Protein AF-A0A8S4PMX7-F1 (afdb_monomer)

Radius of gyration: 17.08 Å; Cα contacts (8 Å, |Δi|>4): 442; chains: 1; bounding box: 47×46×42 Å

Organism: Owenia fusiformis (NCBI:txid6347)

Secondary structure (DSSP, 8-state):
--TTTSTT--HHHHHHHHHHHHHHHHHHH----TT--HHHHHHT--EEETTTTEEEEE----TT--EEEEEEEETTEEEEETT-EEEEEEEEEEESS-EEE-SSS-EEE-TT-EEEEEEEEEE-TT-SSPEEEEEE-SS-B------TTSEEEEEEEEEEETTTEEEEEEEEEEEETTEEEEEEEEE--------

Sequence (195 aa):
MNHHVNAGRKQSEMLAMAKYALEFFNIQFGIDVDNVSDAKVIAGEPVTDEAQGLIFAPGILPKRGKLRLDVAISADGSKRYKEAYISDAGWSVTAIKPFTCAGRFKGILKPGWSVVYGDYVINCDDHSDPLVISYKSKCPIGNVELSTSGDTFSYRVELFSELFGRGVGQVTCTDVPPKTFTTAVMTFPPILHID

Solvent-accessible surface area (backbone atoms only — not comparable to full-atom values): 10584 Å² total; per-residue (Å²): 142,68,70,50,71,45,51,82,54,54,68,71,55,50,54,51,49,51,53,51,41,48,52,46,38,27,56,42,33,44,44,78,76,78,85,76,46,70,68,39,61,74,69,54,46,71,42,73,36,78,90,66,23,35,33,42,29,58,39,74,70,71,98,76,39,76,31,41,42,46,39,39,53,38,97,89,41,65,55,69,46,82,67,32,57,62,38,48,31,33,35,26,43,33,22,72,32,72,33,74,31,68,26,74,40,76,53,68,39,46,59,70,15,29,38,45,31,35,33,41,40,28,53,45,99,90,45,99,59,66,50,60,35,36,37,35,44,79,55,75,38,54,75,44,77,73,51,98,87,42,55,44,39,56,44,66,31,41,31,40,26,92,91,54,44,62,29,43,30,40,39,39,36,38,42,50,90,99,45,60,47,34,42,37,43,38,43,32,58,52,77,76,79,81,127

Foldseek 3Di:
DCCQQQVPHDLVVQVVQVVVQQVCCCQQFVDHQPPDDSVCSSVQHWDADPVQQKIKGWDDDDPDAQEFEWEQAEPVDTDGQGRWRKRWHWMKMAGQDWGAGPHNDGDIRHHRKMWMWTWTFTDGPPDPGTFIKTWTANDIQHQDDDDPQFRKGKDKIWIAGPNQGIWMKIWIWTDDPPDIYIYIYIYGYHPPPPD

Mean predicted aligned error: 8.9 Å

pLDDT: mean 75.14, std 17.08, range [32.22, 96.94]

Nearest PDB structures (foldseek):
  6ehd-assembly1_A  TM=3.680E-01  e=1.338E+00  Vibrio cholerae O395
  6ehf-assembly1_A  TM=3.667E-01  e=1.987E+00  Vibrio cholerae O395
  5oyk-assembly1_A  TM=3.732E-01  e=3.122E+00  Vibrio cholerae
  6ehe-assembly1_A  TM=3.748E-01  e=5.813E+00  Vibrio cholerae O395

Structure (mmCIF, N/CA/C/O backbone):
data_AF-A0A8S4PMX7-F1
#
_entry.id   AF-A0A8S4PMX7-F1
#
loop_
_atom_site.group_PDB
_atom_site.id
_atom_site.type_symbol
_atom_site.label_atom_id
_atom_site.label_alt_id
_atom_site.label_comp_id
_atom_site.label_asym_id
_atom_site.label_entity_id
_atom_site.label_seq_id
_atom_site.pdbx_PDB_ins_code
_atom_site.Cartn_x
_atom_site.Cartn_y
_atom_site.Cartn_z
_atom_site.occupancy
_atom_site.B_iso_or_equiv
_atom_site.auth_seq_id
_atom_site.auth_comp_id
_atom_site.auth_asym_id
_atom_site.auth_atom_id
_atom_site.pdbx_PDB_model_num
ATOM 1 N N . MET A 1 1 ? -5.973 18.673 -9.680 1.00 32.22 1 MET A N 1
ATOM 2 C CA . MET A 1 1 ? -5.218 18.187 -8.501 1.00 32.22 1 MET A CA 1
ATOM 3 C C . MET A 1 1 ? -5.330 16.661 -8.305 1.00 32.22 1 MET A C 1
ATOM 5 O O . MET A 1 1 ? -5.043 16.191 -7.214 1.00 32.22 1 MET A O 1
ATOM 9 N N . ASN A 1 2 ? -5.657 15.869 -9.346 1.00 35.75 2 ASN A N 1
ATOM 10 C CA . ASN A 1 2 ? -6.049 14.449 -9.198 1.00 35.75 2 ASN A CA 1
ATOM 11 C C . ASN A 1 2 ? -5.066 13.449 -9.845 1.00 35.75 2 ASN A C 1
ATOM 13 O O . ASN A 1 2 ? -5.365 12.268 -9.947 1.00 35.75 2 ASN A O 1
ATOM 17 N N . HIS A 1 3 ? -3.893 13.900 -10.303 1.00 38.78 3 HIS A N 1
ATOM 18 C CA . HIS A 1 3 ? -3.048 13.109 -11.210 1.00 38.78 3 HIS A CA 1
ATOM 19 C C . HIS A 1 3 ? -2.254 11.961 -10.551 1.00 38.78 3 HIS A C 1
ATOM 21 O O . HIS A 1 3 ? -1.744 11.108 -11.271 1.00 38.78 3 HIS A O 1
ATOM 27 N N . HIS A 1 4 ? -2.162 11.910 -9.215 1.00 54.41 4 HIS A N 1
ATOM 28 C CA . HIS A 1 4 ? -1.392 10.869 -8.516 1.00 54.41 4 HIS A CA 1
ATOM 29 C C . HIS A 1 4 ? -2.221 9.661 -8.079 1.00 54.41 4 HIS A C 1
ATOM 31 O O . HIS A 1 4 ? -1.694 8.563 -8.134 1.00 54.41 4 HIS A O 1
ATOM 37 N N . VAL A 1 5 ? -3.503 9.827 -7.721 1.00 55.12 5 VAL A N 1
ATOM 38 C CA . VAL A 1 5 ? -4.351 8.706 -7.249 1.00 55.12 5 VAL A CA 1
ATOM 39 C C . VAL A 1 5 ? -4.432 7.591 -8.295 1.00 55.12 5 VAL A C 1
ATOM 41 O O . VAL A 1 5 ? -4.466 6.413 -7.958 1.00 55.12 5 VAL A O 1
ATOM 44 N N . ASN A 1 6 ? -4.391 7.969 -9.572 1.00 63.88 6 ASN A N 1
ATOM 45 C CA . ASN A 1 6 ? -4.572 7.032 -10.669 1.00 63.88 6 ASN A CA 1
ATOM 46 C C . ASN A 1 6 ? -3.224 6.596 -11.261 1.00 63.88 6 ASN A C 1
ATOM 48 O O . ASN A 1 6 ? -3.171 5.585 -11.948 1.00 63.88 6 ASN A O 1
ATOM 52 N N . ALA A 1 7 ? -2.145 7.365 -11.053 1.00 70.94 7 ALA A N 1
ATOM 53 C CA . ALA A 1 7 ? -0.862 7.224 -11.758 1.00 70.94 7 ALA A CA 1
ATOM 54 C C . ALA A 1 7 ? -1.030 6.886 -13.263 1.00 70.94 7 ALA A C 1
ATOM 56 O O . ALA A 1 7 ? -0.386 5.989 -13.793 1.00 70.94 7 ALA A O 1
ATOM 57 N N . GLY A 1 8 ? -1.965 7.570 -13.937 1.00 72.31 8 GLY A N 1
ATOM 58 C CA . GLY A 1 8 ? -2.282 7.352 -15.358 1.00 72.31 8 GLY A CA 1
ATOM 59 C C . GLY A 1 8 ? -3.263 6.211 -15.675 1.00 72.31 8 GLY A C 1
ATOM 60 O O . GLY A 1 8 ? -3.639 6.060 -16.834 1.00 72.31 8 GLY A O 1
ATOM 61 N N . ARG A 1 9 ? -3.725 5.447 -14.679 1.00 77.12 9 ARG A N 1
ATOM 62 C CA . ARG A 1 9 ? -4.681 4.341 -14.853 1.00 77.12 9 ARG A CA 1
ATOM 63 C C . ARG A 1 9 ? -6.083 4.802 -15.237 1.00 77.12 9 ARG A C 1
ATOM 65 O O . ARG A 1 9 ? -6.564 5.867 -14.832 1.00 77.12 9 ARG A O 1
ATOM 72 N N . LYS A 1 10 ? -6.775 3.928 -15.964 1.00 85.94 10 LYS A N 1
ATOM 73 C CA . LYS A 1 10 ? -8.206 4.023 -16.267 1.00 85.94 10 LYS A CA 1
ATOM 74 C C . LYS A 1 10 ? -9.035 3.718 -15.019 1.00 85.94 10 LYS A C 1
ATOM 76 O O . LYS A 1 10 ? -8.611 2.986 -14.128 1.00 85.94 10 LYS A O 1
ATOM 81 N N . GLN A 1 11 ? -10.272 4.212 -14.981 1.00 87.88 11 GLN A N 1
ATOM 82 C CA . GLN A 1 11 ? -11.188 3.965 -13.858 1.00 87.88 11 GLN A CA 1
ATOM 83 C C . GLN A 1 11 ? -11.410 2.473 -13.581 1.00 87.88 11 GLN A C 1
ATOM 85 O O . GLN A 1 11 ? -11.382 2.058 -12.427 1.00 87.88 11 GLN A O 1
ATOM 90 N N . SER A 1 12 ? -11.561 1.654 -14.624 1.00 88.94 12 SER A N 1
ATOM 91 C CA . SER A 1 12 ? -11.727 0.202 -14.483 1.00 88.94 12 SER A CA 1
ATOM 92 C C . SER A 1 12 ? -10.540 -0.471 -13.787 1.00 88.94 12 SER A C 1
ATOM 94 O O . SER A 1 12 ? -10.735 -1.386 -12.993 1.00 88.94 12 SER A O 1
ATOM 96 N N . GLU A 1 13 ? -9.318 -0.005 -14.051 1.00 87.06 13 GLU A N 1
ATOM 97 C CA . GLU A 1 13 ? -8.094 -0.529 -13.435 1.00 87.06 13 GLU A CA 1
ATOM 98 C C . GLU A 1 13 ? -8.017 -0.128 -11.959 1.00 87.06 13 GLU A C 1
ATOM 100 O O . GLU A 1 13 ? -7.686 -0.956 -11.115 1.00 87.06 13 GLU A O 1
ATOM 105 N N . MET A 1 14 ? -8.408 1.107 -11.622 1.00 85.56 14 MET A N 1
ATOM 106 C CA . MET A 1 14 ? -8.486 1.552 -10.227 1.00 85.56 14 MET A CA 1
ATOM 107 C C . MET A 1 14 ? -9.483 0.736 -9.410 1.00 85.56 14 MET A C 1
ATOM 109 O O . MET A 1 14 ? -9.168 0.313 -8.300 1.00 85.56 14 MET A O 1
ATOM 113 N N . LEU A 1 15 ? -10.676 0.500 -9.964 1.00 90.81 15 LEU A N 1
ATOM 114 C CA . LEU A 1 15 ? -11.708 -0.307 -9.315 1.00 90.81 15 LEU A CA 1
ATOM 115 C C . LEU A 1 15 ? -11.229 -1.745 -9.101 1.00 90.81 15 LEU A C 1
ATOM 117 O O . LEU A 1 15 ? -11.433 -2.306 -8.026 1.00 90.81 15 LEU A O 1
ATOM 121 N N . ALA A 1 16 ? -10.567 -2.335 -10.101 1.00 91.62 16 ALA A N 1
ATOM 122 C CA . ALA A 1 16 ? -9.985 -3.665 -9.975 1.00 91.62 16 ALA A CA 1
ATOM 123 C C . ALA A 1 16 ? -8.914 -3.705 -8.872 1.00 91.62 16 ALA A C 1
ATOM 125 O O . ALA A 1 16 ? -8.971 -4.563 -7.996 1.00 91.62 16 ALA A O 1
ATOM 126 N N . MET A 1 17 ? -7.986 -2.744 -8.853 1.00 89.81 17 MET A N 1
ATOM 127 C CA . MET A 1 17 ? -6.952 -2.661 -7.817 1.00 89.81 17 MET A CA 1
ATOM 128 C C . MET A 1 17 ? -7.523 -2.455 -6.415 1.00 89.81 17 MET A C 1
ATOM 130 O O . MET A 1 17 ? -7.031 -3.075 -5.478 1.00 89.81 17 MET A O 1
ATOM 134 N N . ALA A 1 18 ? -8.547 -1.613 -6.255 1.00 91.69 18 ALA A N 1
ATOM 135 C CA . ALA A 1 18 ? -9.197 -1.401 -4.964 1.00 91.69 18 ALA A CA 1
ATOM 136 C C . ALA A 1 18 ? -9.835 -2.695 -4.441 1.00 91.69 18 ALA A C 1
ATOM 138 O O . ALA A 1 18 ? -9.655 -3.039 -3.275 1.00 91.69 18 ALA A O 1
ATOM 139 N N . LYS A 1 19 ? -10.509 -3.453 -5.317 1.00 93.38 19 LYS A N 1
ATOM 140 C CA . LYS A 1 19 ? -11.089 -4.762 -4.976 1.00 93.38 19 LYS A CA 1
ATOM 141 C C . LYS A 1 19 ? -10.013 -5.761 -4.553 1.00 93.38 19 LYS A C 1
ATOM 143 O O . LYS A 1 19 ? -10.151 -6.376 -3.500 1.00 93.38 19 LYS A O 1
ATOM 148 N N . TYR A 1 20 ? -8.913 -5.852 -5.303 1.00 93.44 20 TYR A N 1
ATOM 149 C CA . TYR A 1 20 ? -7.783 -6.705 -4.925 1.00 93.44 20 TYR A CA 1
ATOM 150 C C . TYR A 1 20 ? -7.125 -6.271 -3.613 1.00 93.44 20 TYR A C 1
ATOM 152 O O . TYR A 1 20 ? -6.739 -7.122 -2.816 1.00 93.44 20 TYR A O 1
ATOM 160 N N . ALA A 1 21 ? -7.007 -4.966 -3.359 1.00 93.56 21 ALA A N 1
ATOM 161 C CA . ALA A 1 21 ? -6.455 -4.454 -2.111 1.00 93.56 21 ALA A CA 1
ATOM 162 C C . ALA A 1 21 ? -7.338 -4.829 -0.913 1.00 93.56 21 ALA A C 1
ATOM 164 O O . ALA A 1 21 ? -6.821 -5.318 0.087 1.00 93.56 21 ALA A O 1
ATOM 165 N N . LEU A 1 22 ? -8.658 -4.651 -1.025 1.00 95.12 22 LEU A N 1
ATOM 166 C CA . LEU A 1 22 ? -9.617 -5.033 0.017 1.00 95.12 22 LEU A CA 1
ATOM 167 C C . LEU A 1 22 ? -9.588 -6.542 0.282 1.00 95.12 22 LEU A C 1
ATOM 169 O O . LEU A 1 22 ? -9.468 -6.955 1.434 1.00 95.12 22 LEU A O 1
ATOM 173 N N . GLU A 1 23 ? -9.597 -7.364 -0.769 1.00 95.88 23 GLU A N 1
ATOM 174 C CA . GLU A 1 23 ? -9.463 -8.819 -0.639 1.00 95.88 23 GLU A CA 1
ATOM 175 C C . GLU A 1 23 ? -8.137 -9.200 0.037 1.00 95.88 23 GLU A C 1
ATOM 177 O O . GLU A 1 23 ? -8.102 -10.020 0.959 1.00 95.88 23 GLU A O 1
ATOM 182 N N . PHE A 1 24 ? -7.036 -8.564 -0.369 1.00 95.31 24 PHE A N 1
ATOM 183 C CA . PHE A 1 24 ? -5.735 -8.760 0.252 1.00 95.31 24 PHE A CA 1
ATOM 184 C C . PHE A 1 24 ? -5.747 -8.385 1.740 1.00 95.31 24 PHE A C 1
ATOM 186 O O . PHE A 1 24 ? -5.248 -9.161 2.556 1.00 95.31 24 PHE A O 1
ATOM 193 N N . PHE A 1 25 ? -6.312 -7.234 2.116 1.00 95.75 25 PHE A N 1
ATOM 194 C CA . PHE A 1 25 ? -6.384 -6.800 3.512 1.00 95.75 25 PHE A CA 1
ATOM 195 C C . PHE A 1 25 ? -7.252 -7.734 4.359 1.00 95.75 25 PHE A C 1
ATOM 197 O O . PHE A 1 25 ? -6.873 -8.050 5.492 1.00 95.75 25 PHE A O 1
ATOM 204 N N . ASN A 1 26 ? -8.336 -8.262 3.794 1.00 96.62 26 ASN A N 1
ATOM 205 C CA . ASN A 1 26 ? -9.166 -9.264 4.449 1.00 96.62 26 ASN A CA 1
ATOM 206 C C . ASN A 1 26 ? -8.378 -10.563 4.680 1.00 96.62 26 ASN A C 1
ATOM 208 O O . ASN A 1 26 ? -8.168 -10.982 5.817 1.00 96.62 26 ASN A O 1
ATOM 212 N N . ILE A 1 27 ? -7.804 -11.154 3.631 1.00 96.44 27 ILE A N 1
ATOM 213 C CA . ILE A 1 27 ? -7.057 -12.417 3.752 1.00 96.44 27 ILE A CA 1
ATOM 214 C C . ILE A 1 27 ? -5.836 -12.264 4.673 1.00 96.44 27 ILE A C 1
ATOM 216 O O . ILE A 1 27 ? -5.555 -13.122 5.520 1.00 96.44 27 ILE A O 1
ATOM 220 N N . GLN A 1 28 ? -5.064 -11.192 4.497 1.00 95.38 28 GLN A N 1
ATOM 221 C CA . GLN A 1 28 ? -3.789 -11.026 5.184 1.00 95.38 28 GLN A CA 1
ATOM 222 C C . GLN A 1 28 ? -3.962 -10.519 6.615 1.00 95.38 28 GLN A C 1
ATOM 224 O O . GLN A 1 28 ?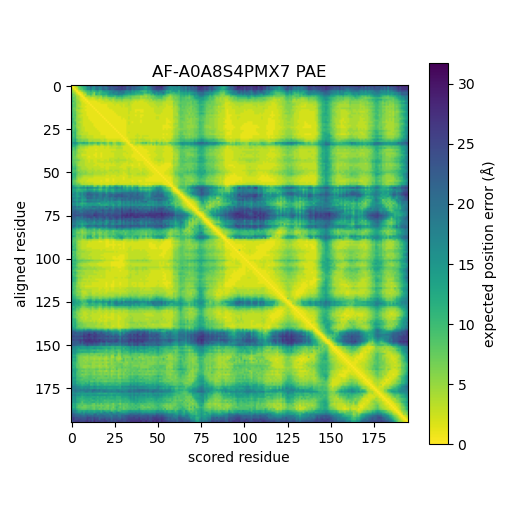 -3.257 -11.007 7.493 1.00 95.38 28 GLN A O 1
ATOM 229 N N . PHE A 1 29 ? -4.889 -9.599 6.878 1.00 95.38 29 PHE A N 1
ATOM 230 C CA . PHE A 1 29 ? -5.022 -8.933 8.180 1.00 95.38 29 PHE A CA 1
ATOM 231 C C . PHE A 1 29 ? -6.387 -9.144 8.844 1.00 95.38 29 PHE A C 1
ATOM 233 O O . PHE A 1 29 ? -6.526 -8.850 10.028 1.00 95.38 29 PHE A O 1
ATOM 240 N N . GLY A 1 30 ? -7.365 -9.729 8.152 1.00 96.12 30 GLY A N 1
ATOM 241 C CA . GLY A 1 30 ? -8.736 -9.882 8.648 1.00 96.12 30 GLY A CA 1
ATOM 242 C C . GLY A 1 30 ? -9.486 -8.556 8.673 1.00 96.12 30 GLY A C 1
ATOM 243 O O . GLY A 1 30 ? -10.333 -8.366 9.534 1.00 96.12 30 GLY A O 1
ATOM 244 N N . ILE A 1 31 ? -9.093 -7.621 7.806 1.00 95.81 31 ILE A N 1
ATOM 245 C CA . ILE A 1 31 ? -9.709 -6.304 7.673 1.00 95.81 31 ILE A CA 1
ATOM 246 C C . ILE A 1 31 ? -10.780 -6.390 6.595 1.00 95.81 31 ILE A C 1
ATOM 248 O O . ILE A 1 31 ? -10.451 -6.637 5.436 1.00 95.81 31 ILE A O 1
ATOM 252 N N . ASP A 1 32 ? -12.026 -6.131 6.966 1.00 92.50 32 ASP A N 1
ATOM 253 C CA . ASP A 1 32 ? -13.134 -6.047 6.023 1.00 92.50 32 ASP A CA 1
ATOM 254 C C . ASP A 1 32 ? -13.720 -4.641 6.085 1.00 92.50 32 ASP A C 1
ATOM 256 O O . ASP A 1 32 ? -14.304 -4.272 7.092 1.00 92.50 32 ASP A O 1
ATOM 260 N N . VAL A 1 33 ? -13.489 -3.806 5.072 1.00 85.81 33 VAL A N 1
ATOM 261 C CA . VAL A 1 33 ? -14.033 -2.439 5.063 1.00 85.81 33 VAL A CA 1
ATOM 262 C C . VAL A 1 33 ? -15.306 -2.451 4.236 1.00 85.81 33 VAL A C 1
ATOM 264 O O . VAL A 1 33 ? -15.300 -2.159 3.037 1.00 85.81 33 VAL A O 1
ATOM 267 N N . ASP A 1 34 ? -16.405 -2.787 4.900 1.00 75.00 34 ASP A N 1
ATOM 268 C CA . ASP A 1 34 ? -17.733 -2.673 4.324 1.00 75.00 34 ASP A CA 1
ATOM 269 C C . ASP A 1 34 ? -18.024 -1.188 4.046 1.00 75.00 34 ASP A C 1
ATOM 271 O O . ASP A 1 34 ? -17.686 -0.311 4.843 1.00 75.00 34 ASP A O 1
ATOM 275 N N . ASN A 1 35 ? -18.673 -0.884 2.917 1.00 79.88 35 ASN A N 1
ATOM 276 C CA . ASN A 1 35 ? -19.053 0.469 2.450 1.00 79.88 35 ASN A CA 1
ATOM 277 C C . ASN A 1 35 ? -18.041 1.239 1.575 1.00 79.88 35 ASN A C 1
ATOM 279 O O . ASN A 1 35 ? -18.186 2.454 1.384 1.00 79.88 35 ASN A O 1
ATOM 283 N N . VAL A 1 36 ? -17.063 0.566 0.966 1.00 89.56 36 VAL A N 1
ATOM 284 C CA . VAL A 1 36 ? -16.260 1.176 -0.107 1.00 89.56 36 VAL A CA 1
ATOM 285 C C . VAL A 1 36 ? -17.050 1.163 -1.421 1.00 89.56 36 VAL A C 1
ATOM 287 O O . VAL A 1 36 ? -17.210 0.121 -2.050 1.00 89.56 36 VAL A O 1
ATOM 290 N N . SER A 1 37 ? -17.564 2.322 -1.848 1.00 92.69 37 SER A N 1
ATOM 291 C CA . SER A 1 37 ? -18.280 2.448 -3.124 1.00 92.69 37 SER A CA 1
ATOM 292 C C . SER A 1 37 ? -17.342 2.771 -4.287 1.00 92.69 37 SER A C 1
ATOM 294 O O . SER A 1 37 ? -16.374 3.518 -4.131 1.00 92.69 37 SER A O 1
ATOM 296 N N . ASP A 1 38 ? -17.685 2.289 -5.485 1.00 92.44 38 ASP A N 1
ATOM 297 C CA . ASP A 1 38 ? -16.943 2.577 -6.721 1.00 92.44 38 ASP A CA 1
ATOM 298 C C . ASP A 1 38 ? -16.766 4.091 -6.952 1.00 92.44 38 ASP A C 1
ATOM 300 O O . ASP A 1 38 ? -15.705 4.540 -7.383 1.00 92.44 38 ASP A O 1
ATOM 304 N N . ALA A 1 39 ? -17.772 4.901 -6.602 1.00 90.62 39 ALA A N 1
ATOM 305 C CA . ALA A 1 39 ? -17.702 6.358 -6.710 1.00 90.62 39 ALA A CA 1
ATOM 306 C C . ALA A 1 39 ? -16.606 6.962 -5.815 1.00 90.62 39 ALA A C 1
ATOM 308 O O . ALA A 1 39 ? -15.834 7.799 -6.282 1.00 90.62 39 ALA A O 1
ATOM 309 N N . LYS A 1 40 ? -16.495 6.508 -4.558 1.00 90.06 40 LYS A N 1
ATOM 310 C CA . LYS A 1 40 ? -15.441 6.964 -3.638 1.00 90.06 40 LYS A CA 1
ATOM 311 C C . LYS A 1 40 ? -14.060 6.504 -4.090 1.00 90.06 40 LYS A C 1
ATOM 313 O O . LYS A 1 40 ? -13.111 7.282 -4.031 1.00 90.06 40 LYS A O 1
ATOM 318 N N . VAL A 1 41 ? -13.963 5.276 -4.605 1.00 88.88 41 VAL A N 1
ATOM 319 C CA . VAL A 1 41 ? -12.724 4.742 -5.188 1.00 88.88 41 VAL A CA 1
ATOM 320 C C . VAL A 1 41 ? -12.254 5.616 -6.351 1.00 88.88 41 VAL A C 1
ATOM 322 O O . VAL A 1 41 ? -11.108 6.053 -6.364 1.00 88.88 41 VAL A O 1
ATOM 325 N N . ILE A 1 42 ? -13.144 5.930 -7.298 1.00 87.50 42 ILE A N 1
ATOM 326 C CA . ILE A 1 42 ? -12.825 6.769 -8.464 1.00 87.50 42 ILE A CA 1
ATOM 327 C C . ILE A 1 42 ? -12.459 8.200 -8.051 1.00 87.50 42 ILE A C 1
ATOM 329 O O . ILE A 1 42 ? -11.577 8.807 -8.661 1.00 87.50 42 ILE A O 1
ATOM 333 N N . ALA A 1 43 ? -13.129 8.744 -7.033 1.00 85.69 43 ALA A N 1
ATOM 334 C CA . ALA A 1 43 ? -12.842 10.073 -6.503 1.00 85.69 43 ALA A CA 1
ATOM 335 C C . ALA A 1 43 ? -11.540 10.128 -5.679 1.00 85.69 43 ALA A C 1
ATOM 337 O O . ALA A 1 43 ? -11.022 11.217 -5.428 1.00 85.69 43 ALA A O 1
ATOM 338 N N . GLY A 1 44 ? -10.991 8.975 -5.279 1.00 83.25 44 GLY A N 1
ATOM 339 C CA . GLY A 1 44 ? -9.845 8.901 -4.374 1.00 83.25 44 GLY A CA 1
ATOM 340 C C . GLY A 1 44 ? -10.174 9.390 -2.963 1.00 83.25 44 GLY A C 1
ATOM 341 O O . GLY A 1 44 ? -9.308 9.943 -2.282 1.00 83.25 44 GLY A O 1
ATOM 342 N N . GLU A 1 45 ? -11.428 9.244 -2.543 1.00 88.12 45 GLU A N 1
ATOM 343 C CA . GLU A 1 45 ? -11.900 9.704 -1.241 1.00 88.12 45 GLU A CA 1
ATOM 344 C C . GLU A 1 45 ? -11.664 8.643 -0.160 1.00 88.12 45 GLU A C 1
ATOM 346 O O . GLU A 1 45 ? -11.881 7.452 -0.405 1.00 88.12 45 GLU A O 1
ATOM 351 N N . PRO A 1 46 ? -11.246 9.048 1.053 1.00 89.38 46 PRO A N 1
ATOM 352 C CA . PRO A 1 46 ? -11.138 8.123 2.168 1.00 89.38 46 PRO A CA 1
ATOM 353 C C . PRO A 1 46 ? -12.519 7.600 2.595 1.00 89.38 46 PRO A C 1
ATOM 355 O O . PRO A 1 46 ? -13.526 8.315 2.585 1.00 89.38 46 PRO A O 1
ATOM 358 N N . VAL A 1 47 ? -12.552 6.342 3.021 1.00 92.12 47 VAL A N 1
ATOM 359 C CA . VAL A 1 47 ? -13.711 5.648 3.580 1.00 92.12 47 VAL A CA 1
ATOM 360 C C . VAL A 1 47 ? -13.391 5.269 5.017 1.00 92.12 47 VAL A C 1
ATOM 362 O O . VAL A 1 47 ? -12.496 4.464 5.262 1.00 92.12 47 VAL A O 1
ATOM 365 N N . THR A 1 48 ? -14.123 5.848 5.964 1.00 93.56 48 THR A N 1
ATOM 366 C CA . THR A 1 48 ? -13.989 5.520 7.385 1.00 93.56 48 THR A CA 1
ATOM 367 C C . THR A 1 48 ? -15.014 4.464 7.776 1.00 93.56 48 THR A C 1
ATOM 369 O O . THR A 1 48 ? -16.214 4.675 7.599 1.00 93.56 48 THR A O 1
ATOM 372 N N . ASP A 1 49 ? -14.541 3.362 8.348 1.00 92.94 49 ASP A N 1
ATOM 373 C CA . ASP A 1 49 ? -15.351 2.429 9.123 1.00 92.94 49 ASP A CA 1
ATOM 374 C C . ASP A 1 49 ? -15.207 2.783 10.609 1.00 92.94 49 ASP A C 1
ATOM 376 O O . ASP A 1 49 ? -14.218 2.454 11.272 1.00 92.94 49 ASP A O 1
ATOM 380 N N . GLU A 1 50 ? -16.203 3.494 11.135 1.00 90.12 50 GLU A N 1
ATOM 381 C CA . GLU A 1 50 ? -16.234 3.945 12.530 1.00 90.12 50 GLU A CA 1
ATOM 382 C C . GLU A 1 50 ? -16.374 2.795 13.537 1.00 90.12 50 GLU A C 1
ATOM 384 O O . GLU A 1 50 ? -15.894 2.904 14.676 1.00 90.12 50 GLU A O 1
ATOM 389 N N . ALA A 1 51 ? -17.023 1.699 13.124 1.00 89.75 51 ALA A N 1
ATOM 390 C CA . ALA A 1 51 ? -17.272 0.539 13.971 1.00 89.75 51 ALA A CA 1
ATOM 391 C C . ALA A 1 51 ? -15.970 -0.225 14.225 1.00 89.75 51 ALA A C 1
ATOM 393 O O . ALA A 1 51 ? -15.666 -0.564 15.369 1.00 89.75 51 ALA A O 1
ATOM 394 N N . GLN A 1 52 ? -15.170 -0.424 13.177 1.00 91.06 52 GLN A N 1
ATOM 395 C CA . GLN A 1 52 ? -13.862 -1.076 13.276 1.00 91.06 52 GLN A CA 1
ATOM 396 C C . GLN A 1 52 ? -12.736 -0.106 13.641 1.00 91.06 52 GLN A C 1
ATOM 398 O O . GLN A 1 52 ? -11.664 -0.529 14.072 1.00 91.06 52 GLN A O 1
ATOM 403 N N . GLY A 1 53 ? -12.968 1.202 13.505 1.00 94.06 53 GLY A N 1
ATOM 404 C CA . GLY A 1 53 ? -11.947 2.215 13.729 1.00 94.06 53 GLY A CA 1
ATOM 405 C C . GLY A 1 53 ? -10.842 2.142 12.678 1.00 94.06 53 GLY A C 1
ATOM 406 O O . GLY A 1 53 ? -9.659 2.203 13.026 1.00 94.06 53 GLY A O 1
ATOM 407 N N . LEU A 1 54 ? -11.229 2.024 11.408 1.00 94.69 54 LEU A N 1
ATOM 408 C CA . LEU A 1 54 ? -10.332 1.901 10.261 1.00 94.69 54 LEU A CA 1
ATOM 409 C C . LEU A 1 54 ? -10.650 2.965 9.205 1.00 94.69 54 LEU A C 1
ATOM 411 O O . LEU A 1 54 ? -11.801 3.345 9.014 1.00 94.69 54 LEU A O 1
ATOM 415 N N . ILE A 1 55 ? -9.627 3.423 8.488 1.00 93.81 55 ILE A N 1
ATOM 416 C CA . ILE A 1 55 ? -9.767 4.298 7.321 1.00 93.81 55 ILE A CA 1
ATOM 417 C C . ILE A 1 55 ? -9.133 3.600 6.127 1.00 93.81 55 ILE A C 1
ATOM 419 O O . ILE A 1 55 ? -7.928 3.363 6.132 1.00 93.81 55 ILE A O 1
ATOM 423 N N . PHE A 1 56 ? -9.925 3.319 5.099 1.00 93.12 56 PHE A N 1
ATOM 424 C CA . PHE A 1 56 ? -9.445 2.924 3.781 1.00 93.12 56 PHE A CA 1
ATOM 425 C C . PHE A 1 56 ? -9.262 4.168 2.912 1.00 93.12 56 PHE A C 1
ATOM 427 O O . PHE A 1 56 ? -10.177 4.973 2.778 1.00 93.12 56 PHE A O 1
ATOM 434 N N . ALA A 1 57 ? -8.092 4.353 2.315 1.00 89.94 57 ALA A N 1
ATOM 435 C CA . ALA A 1 57 ? -7.801 5.519 1.485 1.00 89.94 57 ALA A CA 1
ATOM 436 C C . ALA A 1 57 ? -6.791 5.162 0.391 1.00 89.94 57 ALA A C 1
ATOM 438 O O . ALA A 1 57 ? -6.073 4.169 0.541 1.00 89.94 57 ALA A O 1
ATOM 439 N N . PRO A 1 58 ? -6.680 5.962 -0.686 1.00 84.94 58 PRO A N 1
ATOM 440 C CA . PRO A 1 58 ? -5.547 5.846 -1.592 1.00 84.94 58 PRO A CA 1
ATOM 441 C C . PRO A 1 58 ? -4.239 5.909 -0.802 1.00 84.94 58 PRO A C 1
ATOM 443 O O . PRO A 1 58 ? -4.082 6.770 0.063 1.00 84.94 58 PRO A O 1
ATOM 446 N N . GLY A 1 59 ? -3.314 4.997 -1.090 1.00 70.06 59 GLY A N 1
ATOM 447 C CA . GLY A 1 59 ? -1.992 4.958 -0.481 1.00 70.06 59 GLY A CA 1
ATOM 448 C C . GLY A 1 59 ? -1.255 6.248 -0.812 1.00 70.06 59 GLY A C 1
ATOM 449 O O . GLY A 1 59 ? -1.002 6.550 -1.976 1.00 70.06 59 GLY A O 1
ATOM 450 N N . ILE A 1 60 ? -0.970 7.056 0.207 1.00 58.06 60 ILE A N 1
ATOM 451 C CA . ILE A 1 60 ? -0.264 8.321 0.027 1.00 58.06 60 ILE A CA 1
ATOM 452 C C . ILE A 1 60 ? 1.186 8.108 0.439 1.00 58.06 60 ILE A C 1
ATOM 454 O O . ILE A 1 60 ? 1.574 8.411 1.567 1.00 58.06 60 ILE A O 1
ATOM 458 N N . LEU A 1 61 ? 2.024 7.655 -0.493 1.00 55.03 61 LEU A N 1
ATOM 459 C CA . LEU A 1 61 ? 3.407 8.114 -0.447 1.00 55.03 61 LEU A CA 1
ATOM 460 C C . LEU A 1 61 ? 3.415 9.650 -0.508 1.00 55.03 61 LEU A C 1
ATOM 462 O O . LEU A 1 61 ? 2.559 10.235 -1.183 1.00 55.03 61 LEU A O 1
ATOM 466 N N . PRO A 1 62 ? 4.337 10.334 0.193 1.00 50.25 62 PRO A N 1
ATOM 467 C CA . PRO A 1 62 ? 4.318 11.788 0.289 1.00 50.25 62 PRO A CA 1
ATOM 468 C C . PRO A 1 62 ? 4.214 12.437 -1.096 1.00 50.25 62 PRO A C 1
ATOM 470 O O . PRO A 1 62 ? 5.114 12.299 -1.923 1.00 50.25 62 PRO A O 1
ATOM 473 N N . LYS A 1 63 ? 3.120 13.182 -1.332 1.0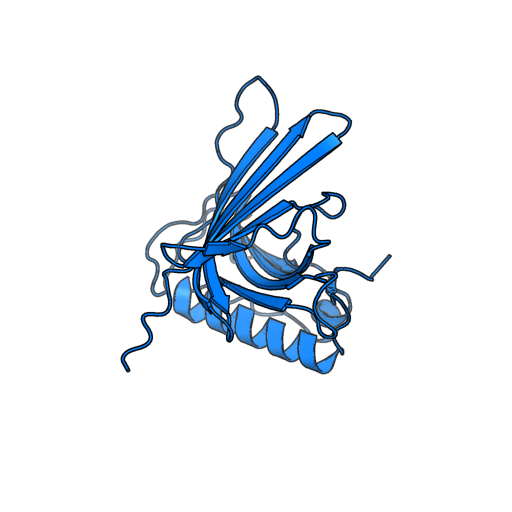0 46.12 63 LYS A N 1
ATOM 474 C CA . LYS A 1 63 ? 2.715 13.787 -2.624 1.00 46.12 63 LYS A CA 1
ATOM 475 C C . LYS A 1 63 ? 3.738 14.761 -3.248 1.00 46.12 63 LYS A C 1
ATOM 477 O O . LYS A 1 63 ? 3.408 15.441 -4.217 1.00 46.12 63 LYS A O 1
ATOM 482 N N . ARG A 1 64 ? 4.934 14.921 -2.669 1.00 42.34 64 ARG A N 1
ATOM 483 C CA . ARG A 1 64 ? 5.927 15.949 -3.032 1.00 42.34 64 ARG A CA 1
ATOM 484 C C . ARG A 1 64 ? 7.397 15.514 -2.930 1.00 42.34 64 ARG A C 1
ATOM 486 O O . ARG A 1 64 ? 8.272 16.355 -3.122 1.00 42.34 64 ARG A O 1
ATOM 493 N N . GLY A 1 65 ? 7.696 14.244 -2.658 1.00 46.84 65 GLY A N 1
ATOM 494 C CA . GLY A 1 65 ? 9.081 13.766 -2.619 1.00 46.84 65 GLY A CA 1
ATOM 495 C C . GLY A 1 65 ? 9.588 13.373 -4.008 1.00 46.84 65 GLY A C 1
ATOM 496 O O . GLY A 1 65 ? 8.975 12.539 -4.668 1.00 46.84 65 GLY A O 1
ATOM 497 N N . LYS A 1 66 ? 10.728 13.920 -4.451 1.00 48.44 66 LYS A N 1
ATOM 498 C CA . LYS A 1 66 ? 11.539 13.242 -5.475 1.00 48.44 66 LYS A CA 1
ATOM 499 C C . LYS A 1 66 ? 12.076 11.969 -4.827 1.00 48.44 66 LYS A C 1
ATOM 501 O O . LYS A 1 66 ? 12.830 12.053 -3.860 1.00 48.44 66 LYS A O 1
ATOM 506 N N . LEU A 1 67 ? 11.635 10.819 -5.312 1.00 52.69 67 LEU A N 1
ATOM 507 C CA . LEU A 1 67 ? 12.042 9.521 -4.796 1.00 52.69 67 LEU A CA 1
ATOM 508 C C . LEU A 1 67 ? 13.303 9.072 -5.531 1.00 52.69 67 LEU A C 1
ATOM 510 O O . LEU A 1 67 ? 13.371 9.127 -6.753 1.00 52.69 67 LEU A O 1
ATOM 514 N N . ARG A 1 68 ? 14.320 8.635 -4.792 1.00 53.19 68 ARG A N 1
ATOM 515 C CA . ARG A 1 68 ? 15.480 7.960 -5.378 1.00 53.19 68 ARG A CA 1
ATOM 516 C C . ARG A 1 68 ? 15.248 6.456 -5.314 1.00 53.19 68 ARG A C 1
ATOM 518 O O . ARG A 1 68 ? 15.027 5.944 -4.219 1.00 53.19 68 ARG A O 1
ATOM 525 N N . LEU A 1 69 ? 15.325 5.791 -6.467 1.00 57.47 69 LEU A N 1
ATOM 526 C CA . LEU A 1 69 ? 15.224 4.341 -6.604 1.00 57.47 69 LEU A CA 1
ATOM 527 C C . LEU A 1 69 ? 16.604 3.735 -6.885 1.00 57.47 69 LEU A C 1
ATOM 529 O O . LEU A 1 69 ? 17.162 3.900 -7.965 1.00 57.47 69 LEU A O 1
ATOM 533 N N . ASP A 1 70 ? 17.145 2.982 -5.937 1.00 56.38 70 ASP A N 1
ATOM 534 C CA . ASP A 1 70 ? 18.306 2.124 -6.181 1.00 56.38 70 ASP A CA 1
ATOM 535 C C . ASP A 1 70 ? 17.800 0.673 -6.358 1.00 56.38 70 ASP A C 1
ATOM 537 O O . ASP A 1 70 ? 17.279 0.105 -5.398 1.00 56.38 70 ASP A O 1
ATOM 541 N N . VAL A 1 71 ? 17.922 0.087 -7.566 1.00 55.50 71 VAL A N 1
ATOM 542 C CA . VAL A 1 71 ? 17.565 -1.323 -7.853 1.00 55.50 71 VAL A CA 1
ATOM 543 C C . VAL A 1 71 ? 18.837 -2.166 -7.986 1.00 55.50 71 VAL A C 1
ATOM 545 O O . VAL A 1 71 ? 19.645 -1.979 -8.898 1.00 55.50 71 VAL A O 1
ATOM 548 N N . ALA A 1 72 ? 19.026 -3.129 -7.089 1.00 52.03 72 ALA A N 1
ATOM 549 C CA . ALA A 1 72 ? 20.030 -4.179 -7.269 1.00 52.03 72 ALA A CA 1
ATOM 550 C C . ALA A 1 72 ? 19.404 -5.335 -8.070 1.00 52.03 72 ALA A C 1
ATOM 552 O O . ALA A 1 72 ? 18.361 -5.840 -7.662 1.00 52.03 72 ALA A O 1
ATOM 553 N N . ILE A 1 73 ? 20.005 -5.710 -9.208 1.00 50.12 73 ILE A N 1
ATOM 554 C CA . ILE A 1 73 ? 19.448 -6.707 -10.148 1.00 50.12 73 ILE A CA 1
ATOM 555 C C . ILE A 1 73 ? 20.251 -8.022 -10.113 1.00 50.12 73 ILE A C 1
ATOM 557 O O . ILE A 1 73 ? 19.685 -9.089 -10.323 1.00 50.12 73 ILE A O 1
ATOM 561 N N . SER A 1 74 ? 21.558 -7.987 -9.820 1.00 44.88 74 SER A N 1
ATOM 562 C CA . SER A 1 74 ? 22.405 -9.190 -9.734 1.00 44.88 74 SER A CA 1
ATOM 563 C C . SER A 1 74 ? 23.612 -9.009 -8.800 1.00 44.88 74 SER A C 1
ATOM 565 O O . SER A 1 74 ? 23.901 -7.890 -8.371 1.00 44.88 74 SER A O 1
ATOM 567 N N . ALA A 1 75 ? 24.318 -10.110 -8.495 1.00 45.47 75 ALA A N 1
ATOM 568 C CA . ALA A 1 75 ? 25.549 -10.116 -7.691 1.00 45.47 75 ALA A CA 1
ATOM 569 C C . ALA A 1 75 ? 26.674 -9.261 -8.313 1.00 45.47 75 ALA A C 1
ATOM 571 O O . ALA A 1 75 ? 27.482 -8.686 -7.583 1.00 45.47 75 ALA A O 1
ATOM 572 N N . ASP A 1 76 ? 26.644 -9.101 -9.640 1.00 45.53 76 ASP A N 1
ATOM 573 C CA . ASP A 1 76 ? 27.699 -8.457 -10.429 1.00 45.53 76 ASP A CA 1
ATOM 574 C C . ASP A 1 76 ? 27.228 -7.116 -11.032 1.00 45.53 76 ASP A C 1
ATOM 576 O O . ASP A 1 76 ? 27.993 -6.398 -11.675 1.00 45.53 76 ASP A O 1
ATOM 580 N N . GLY A 1 77 ? 25.958 -6.750 -10.821 1.00 48.19 77 GLY A N 1
ATOM 581 C CA . GLY A 1 77 ? 25.324 -5.592 -11.440 1.00 48.19 77 GLY A CA 1
ATOM 582 C C . GLY A 1 77 ? 24.188 -5.026 -10.594 1.00 48.19 77 GLY A C 1
ATOM 583 O O . GLY A 1 77 ? 23.075 -5.556 -10.559 1.00 48.19 77 GLY A O 1
ATOM 584 N N . SER A 1 78 ? 24.447 -3.883 -9.957 1.00 51.81 78 SER A N 1
ATOM 585 C CA . SER A 1 78 ? 23.384 -2.980 -9.509 1.00 51.81 78 SER A CA 1
ATOM 586 C C . SER A 1 78 ? 23.108 -1.970 -10.621 1.00 51.81 78 SER A C 1
ATOM 588 O O . SER A 1 78 ? 24.027 -1.300 -11.096 1.00 51.81 78 SER A O 1
ATOM 590 N N . LYS A 1 79 ? 21.851 -1.852 -11.061 1.00 55.28 79 LYS A N 1
ATOM 591 C CA . LYS A 1 79 ? 21.449 -0.780 -11.974 1.00 55.28 79 LYS A CA 1
ATOM 592 C C . LYS A 1 79 ? 20.865 0.336 -11.123 1.00 55.28 79 LYS A C 1
ATOM 594 O O . LYS A 1 79 ? 19.716 0.305 -10.691 1.00 55.28 79 LYS A O 1
ATOM 599 N N . ARG A 1 80 ? 21.694 1.336 -10.840 1.00 55.41 80 ARG A N 1
ATOM 600 C CA . ARG A 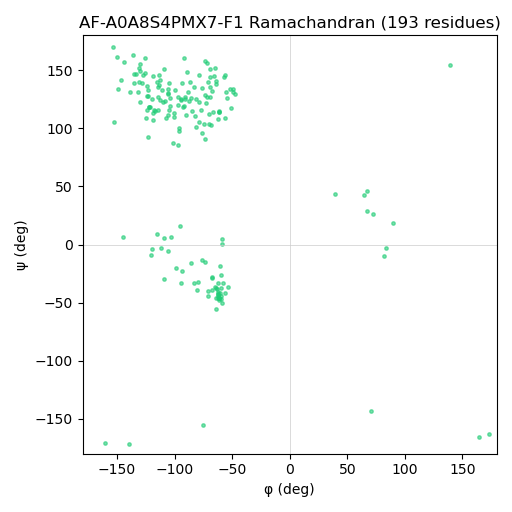1 80 ? 21.239 2.551 -10.169 1.00 55.41 80 ARG A CA 1
ATOM 601 C C . ARG A 1 80 ? 20.455 3.400 -11.169 1.00 55.41 80 ARG A C 1
ATOM 603 O O . ARG A 1 80 ? 21.062 4.091 -11.984 1.00 55.41 80 ARG A O 1
ATOM 610 N N . TYR A 1 81 ? 19.130 3.398 -11.062 1.00 58.09 81 TYR A N 1
ATOM 611 C CA . TYR A 1 81 ? 18.295 4.415 -11.696 1.00 58.09 81 TYR A CA 1
ATOM 612 C C . TYR A 1 81 ? 18.457 5.714 -10.895 1.00 58.09 81 TYR A C 1
ATOM 614 O O . TYR A 1 81 ? 17.797 5.937 -9.881 1.00 58.09 81 TYR A O 1
ATOM 622 N N . LYS A 1 82 ? 19.421 6.561 -11.278 1.00 52.62 82 LYS A N 1
ATOM 623 C CA . LYS A 1 82 ? 19.590 7.864 -10.621 1.00 52.62 82 LYS A CA 1
ATOM 624 C C . LYS A 1 82 ? 18.312 8.687 -10.835 1.00 52.62 82 LYS A C 1
ATOM 626 O O . LYS A 1 82 ? 18.028 9.082 -11.951 1.00 52.62 82 LYS A O 1
ATOM 631 N N . GLU A 1 83 ? 17.594 8.953 -9.742 1.00 56.28 83 GLU A N 1
ATOM 632 C CA . GLU A 1 83 ? 16.535 9.974 -9.648 1.00 56.28 83 GLU A CA 1
ATOM 633 C C . GLU A 1 83 ? 15.287 9.755 -10.530 1.00 56.28 83 GLU A C 1
ATOM 635 O O . GLU A 1 83 ? 14.751 10.704 -11.096 1.00 56.28 83 GLU A O 1
ATOM 640 N N . ALA A 1 84 ? 14.780 8.521 -10.617 1.00 59.38 84 ALA A N 1
ATOM 641 C CA . ALA A 1 84 ? 13.535 8.252 -11.341 1.00 59.38 84 ALA A CA 1
ATOM 642 C C . ALA A 1 84 ? 12.301 8.848 -10.634 1.00 59.38 84 ALA A C 1
ATOM 644 O O . ALA A 1 84 ? 12.113 8.688 -9.425 1.00 59.38 84 ALA A O 1
ATOM 645 N N . TYR A 1 85 ? 11.412 9.492 -11.396 1.00 63.25 85 TYR A N 1
ATOM 646 C CA . TYR A 1 85 ? 10.115 9.917 -10.873 1.00 63.25 85 TYR A CA 1
ATOM 647 C C . TYR A 1 85 ? 9.241 8.688 -10.633 1.00 63.25 85 TYR A C 1
ATOM 649 O O . TYR A 1 85 ? 8.810 8.021 -11.573 1.00 63.25 85 TYR A O 1
ATOM 657 N N . ILE A 1 86 ? 8.967 8.411 -9.361 1.00 65.06 86 ILE A N 1
ATOM 658 C CA . ILE A 1 86 ? 8.025 7.373 -8.962 1.00 65.06 86 ILE A CA 1
ATOM 659 C C . ILE A 1 86 ? 6.652 8.019 -8.800 1.00 65.06 86 ILE A C 1
ATOM 661 O O . ILE A 1 86 ? 6.457 8.908 -7.969 1.00 65.06 86 ILE A O 1
ATOM 665 N N . SER A 1 87 ? 5.698 7.554 -9.591 1.00 66.25 87 SER A N 1
ATOM 666 C CA . SER A 1 87 ? 4.282 7.692 -9.269 1.00 66.25 87 SER A CA 1
ATOM 667 C C . SER A 1 87 ? 3.825 6.432 -8.543 1.00 66.25 87 SER A C 1
ATOM 669 O O . SER A 1 87 ? 4.245 5.333 -8.880 1.00 66.25 87 SER A O 1
ATOM 671 N N . ASP A 1 88 ? 3.006 6.586 -7.516 1.00 68.56 88 ASP A N 1
ATOM 672 C CA . ASP A 1 88 ? 2.435 5.471 -6.766 1.00 68.56 88 ASP A CA 1
ATOM 673 C C . ASP A 1 88 ? 0.935 5.458 -7.007 1.00 68.56 88 ASP A C 1
ATOM 675 O O . ASP A 1 88 ? 0.303 6.517 -7.011 1.00 68.56 88 ASP A O 1
ATOM 679 N N . ALA A 1 89 ? 0.382 4.270 -7.218 1.00 69.00 89 ALA A N 1
ATOM 680 C CA . ALA A 1 89 ? -1.032 4.064 -6.986 1.00 69.00 89 ALA A CA 1
ATOM 681 C C . ALA A 1 89 ? -1.208 2.825 -6.128 1.00 69.00 89 ALA A C 1
ATOM 683 O O . ALA A 1 89 ? -0.824 1.713 -6.496 1.00 69.00 89 ALA A O 1
ATOM 684 N N . GLY A 1 90 ? -1.858 3.029 -5.000 1.00 86.06 90 GLY A N 1
ATOM 685 C CA . GLY A 1 90 ? -2.156 1.973 -4.069 1.00 86.06 90 GLY A CA 1
ATOM 686 C C . GLY A 1 90 ? -3.284 2.371 -3.152 1.00 86.06 90 GLY A C 1
ATOM 687 O O . GLY A 1 90 ? -3.932 3.406 -3.313 1.00 86.06 90 GLY A O 1
ATOM 688 N N . TRP A 1 91 ? -3.479 1.533 -2.156 1.00 89.44 91 TRP A N 1
ATOM 689 C CA . TRP A 1 91 ? -4.473 1.664 -1.118 1.00 89.44 91 TRP A CA 1
ATOM 690 C C . TRP A 1 91 ? -3.813 1.387 0.218 1.00 89.44 91 TRP A C 1
ATOM 692 O O . TRP A 1 91 ? -2.903 0.560 0.336 1.00 89.44 91 TRP A O 1
ATOM 702 N N . SER A 1 92 ? -4.292 2.084 1.233 1.00 90.50 92 SER A N 1
ATOM 703 C CA . SER A 1 92 ? -3.908 1.866 2.613 1.00 90.50 92 SER A CA 1
ATOM 704 C C . SER A 1 92 ? -5.136 1.676 3.478 1.00 90.50 92 SER A C 1
ATOM 706 O O . SER A 1 92 ? -6.145 2.348 3.266 1.00 90.50 92 SER A O 1
ATOM 708 N N . VAL A 1 93 ? -5.009 0.829 4.496 1.00 93.06 93 VAL A N 1
ATOM 709 C CA . VAL A 1 93 ? -5.892 0.863 5.660 1.00 93.06 93 VAL A CA 1
ATOM 710 C C . VAL A 1 93 ? -5.102 1.361 6.857 1.00 93.06 93 VAL A C 1
ATOM 712 O O . VAL A 1 93 ? -4.100 0.747 7.220 1.00 93.06 93 VAL A O 1
ATOM 715 N N . THR A 1 94 ? -5.563 2.445 7.473 1.00 92.12 94 THR A N 1
ATOM 716 C CA . THR A 1 94 ? -4.982 3.029 8.686 1.00 92.12 94 THR A CA 1
ATOM 717 C C . THR A 1 94 ? -5.923 2.830 9.863 1.00 92.12 94 THR A C 1
ATOM 719 O O . THR A 1 94 ? -7.115 3.117 9.774 1.00 92.12 94 THR A O 1
ATOM 722 N N . ALA A 1 95 ? -5.387 2.369 10.986 1.00 93.44 95 ALA A N 1
ATOM 723 C CA . ALA A 1 95 ? -6.145 2.217 12.216 1.00 93.44 95 ALA A CA 1
ATOM 724 C C . ALA A 1 95 ? -6.252 3.556 12.962 1.00 93.44 95 ALA A C 1
ATOM 726 O O . ALA A 1 95 ? -5.239 4.182 13.272 1.00 93.44 95 ALA A O 1
ATOM 727 N N . ILE A 1 96 ? -7.471 3.992 13.285 1.00 94.00 96 ILE A N 1
ATOM 728 C CA . ILE A 1 96 ? -7.728 5.138 14.181 1.00 94.00 96 ILE A CA 1
ATOM 729 C C . ILE A 1 96 ? -7.943 4.693 15.631 1.00 94.00 96 ILE A C 1
ATOM 731 O O . ILE A 1 96 ? -7.705 5.457 16.564 1.00 94.00 96 ILE A O 1
ATOM 735 N N . LYS A 1 97 ? -8.338 3.433 15.828 1.00 94.50 97 LYS A N 1
ATOM 736 C CA . LYS A 1 97 ? -8.426 2.747 17.122 1.00 94.50 97 LYS A CA 1
ATOM 737 C C . LYS A 1 97 ? -7.614 1.451 17.044 1.00 94.50 97 LYS A C 1
ATOM 739 O O . LYS A 1 97 ? -7.343 0.990 15.939 1.00 94.50 97 LYS A O 1
ATOM 744 N N . PRO A 1 98 ? -7.203 0.849 18.173 1.00 95.69 98 PRO A N 1
ATOM 745 C CA . PRO A 1 98 ? -6.577 -0.467 18.137 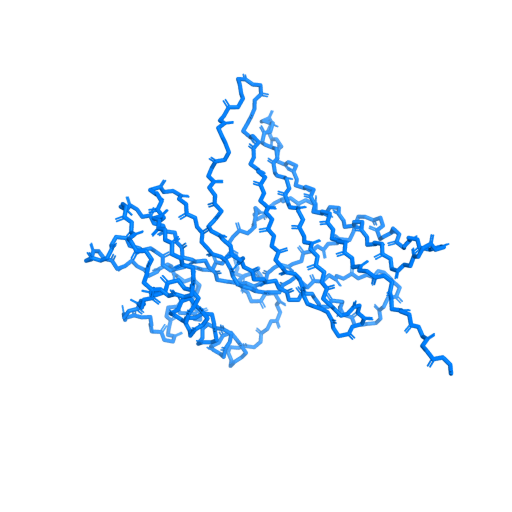1.00 95.69 98 PRO A CA 1
ATOM 746 C C . PRO A 1 98 ? -7.472 -1.479 17.408 1.00 95.69 98 PRO A C 1
ATOM 748 O O . PRO A 1 98 ? -8.627 -1.652 17.788 1.00 95.69 98 PRO A O 1
ATOM 751 N N . PHE A 1 99 ? -6.932 -2.150 16.391 1.00 96.06 99 PHE A N 1
ATOM 752 C CA . PHE A 1 99 ? -7.644 -3.168 15.617 1.00 96.06 99 PHE A CA 1
ATOM 753 C C . PHE A 1 99 ? -6.933 -4.517 15.731 1.00 96.06 99 PHE A C 1
ATOM 755 O O . PHE A 1 99 ? -5.736 -4.620 15.452 1.00 96.06 99 PHE A O 1
ATOM 762 N N . THR A 1 100 ? -7.653 -5.559 16.144 1.00 96.94 100 THR A N 1
ATOM 763 C CA . THR A 1 100 ? -7.109 -6.918 16.258 1.00 96.94 100 THR A CA 1
ATOM 764 C C . THR A 1 100 ? -7.180 -7.630 14.913 1.00 96.94 100 THR A C 1
ATOM 766 O O . THR A 1 100 ? -8.261 -7.939 14.424 1.00 96.94 100 THR A O 1
ATOM 769 N N . CYS A 1 101 ? -6.023 -7.954 14.338 1.00 95.56 101 CYS A N 1
ATOM 770 C CA . CYS A 1 101 ? -5.955 -8.707 13.094 1.00 95.56 101 CYS A CA 1
ATOM 771 C C . CYS A 1 101 ? -6.396 -10.156 13.273 1.00 95.56 101 CYS A C 1
ATOM 773 O O . CYS A 1 101 ? -5.818 -10.899 14.074 1.00 95.56 101 CYS A O 1
ATOM 775 N N . ALA A 1 102 ? -7.347 -10.577 12.442 1.00 94.19 102 ALA A N 1
ATOM 776 C CA . ALA A 1 102 ? -7.849 -11.946 12.396 1.00 94.19 102 ALA A CA 1
ATOM 777 C C . ALA A 1 102 ? -7.360 -12.745 11.170 1.00 94.19 102 ALA A C 1
ATOM 779 O O . ALA A 1 102 ? -7.578 -13.956 11.115 1.00 94.19 102 ALA A O 1
ATOM 780 N N . GLY A 1 103 ? -6.653 -12.114 10.227 1.00 94.50 103 GLY A N 1
ATOM 781 C CA . GLY A 1 103 ? -6.153 -12.742 8.996 1.00 94.50 103 GLY A CA 1
ATOM 782 C C . GLY A 1 103 ? -4.935 -13.651 9.195 1.00 94.50 103 GLY A C 1
ATOM 783 O O . GLY A 1 103 ? -4.701 -14.195 10.277 1.00 94.50 103 GLY A O 1
ATOM 784 N N . ARG A 1 104 ? -4.136 -13.836 8.137 1.00 95.06 104 ARG A N 1
ATOM 785 C CA . ARG A 1 104 ? -2.860 -14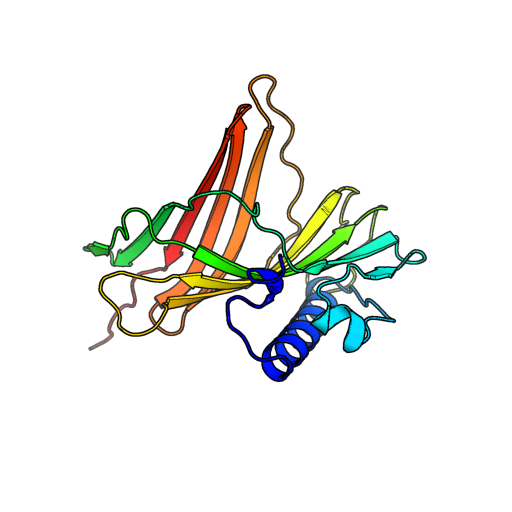.581 8.202 1.00 95.06 104 ARG A CA 1
ATOM 786 C C . ARG A 1 104 ? -1.863 -13.955 9.177 1.00 95.06 104 ARG A C 1
ATOM 788 O O . ARG A 1 104 ? -1.195 -14.672 9.918 1.00 95.06 104 ARG A O 1
ATOM 795 N N . PHE A 1 105 ? -1.763 -12.631 9.182 1.00 92.12 105 PHE A N 1
ATOM 796 C CA . PHE A 1 105 ? -1.061 -11.885 10.212 1.00 92.12 105 PHE A CA 1
ATOM 797 C C . PHE A 1 105 ? -1.897 -11.889 11.495 1.00 92.12 105 PHE A C 1
ATOM 799 O O . PHE A 1 105 ? -3.074 -11.528 11.482 1.00 92.12 105 PHE A O 1
ATOM 806 N N . LYS A 1 106 ? -1.273 -12.275 12.611 1.00 93.19 106 LYS A N 1
ATOM 807 C CA . LYS A 1 106 ? -1.868 -12.227 13.950 1.00 93.19 106 LYS A CA 1
ATOM 808 C C . LYS A 1 106 ? -1.194 -11.112 14.742 1.00 93.19 106 LYS A C 1
ATOM 810 O O . LYS A 1 106 ? 0.026 -11.112 14.882 1.00 93.19 106 LYS A O 1
ATOM 815 N N . GLY A 1 107 ? -1.975 -10.159 15.244 1.00 92.56 107 GLY A N 1
ATOM 816 C CA . GLY A 1 107 ? -1.449 -9.011 15.979 1.00 92.56 107 GLY A CA 1
ATOM 817 C C . GLY A 1 107 ? -2.464 -7.884 16.118 1.00 92.56 107 GLY A C 1
ATOM 818 O O . GLY A 1 107 ? -3.654 -8.081 15.889 1.00 92.56 107 GLY A O 1
ATOM 819 N N . ILE A 1 108 ? -1.985 -6.703 16.503 1.00 93.19 108 ILE A N 1
ATOM 820 C CA . ILE A 1 108 ? -2.809 -5.503 16.674 1.00 93.19 108 ILE A CA 1
ATOM 821 C C . ILE A 1 108 ? -2.235 -4.388 15.797 1.00 93.19 108 ILE A C 1
ATOM 823 O O . ILE A 1 108 ? -1.046 -4.078 15.902 1.00 93.19 108 ILE A O 1
ATOM 827 N N . LEU A 1 109 ? -3.070 -3.760 14.967 1.00 92.06 109 LEU A N 1
ATOM 828 C CA . LEU A 1 109 ? -2.762 -2.446 14.403 1.00 92.06 109 LEU A CA 1
ATOM 829 C C . LEU A 1 109 ? -3.019 -1.412 15.494 1.00 92.06 109 LEU A C 1
ATOM 831 O O . LEU A 1 109 ? -4.148 -1.251 15.957 1.00 92.06 109 LEU A O 1
ATOM 835 N N . LYS A 1 110 ? -1.966 -0.723 15.931 1.00 91.94 110 LYS A N 1
ATOM 836 C CA . LYS A 1 110 ? -2.100 0.402 16.862 1.00 91.94 110 LYS A CA 1
ATOM 837 C C . LYS A 1 110 ? -2.671 1.622 16.126 1.00 91.94 110 LYS A C 1
ATOM 839 O O . LYS A 1 110 ? -2.493 1.721 14.913 1.00 91.94 110 LYS A O 1
ATOM 844 N N . PRO A 1 111 ? -3.289 2.582 16.832 1.00 91.50 111 PRO A N 1
ATOM 845 C CA . PRO A 1 111 ? -3.659 3.859 16.231 1.00 91.50 111 PRO A CA 1
ATOM 846 C C . PRO A 1 111 ? -2.487 4.495 15.466 1.00 91.50 111 PRO A C 1
ATOM 848 O O . PRO A 1 111 ? -1.354 4.513 15.951 1.00 91.50 111 PRO A O 1
ATOM 851 N N . GLY A 1 112 ? -2.758 4.977 14.255 1.00 85.94 112 GLY A N 1
ATOM 852 C CA . GLY A 1 112 ? -1.777 5.537 13.322 1.00 85.94 112 GLY A CA 1
ATOM 853 C C . GLY A 1 112 ? -0.998 4.503 12.503 1.00 85.94 112 GLY A C 1
ATOM 854 O O . GLY A 1 112 ? -0.311 4.878 11.557 1.00 85.94 112 GLY A O 1
ATOM 855 N N . TRP A 1 113 ? -1.095 3.208 12.820 1.00 88.50 113 TRP A N 1
ATOM 856 C CA . TRP A 1 113 ? -0.463 2.162 12.017 1.00 88.50 113 TRP A CA 1
ATOM 857 C C . TRP A 1 113 ? -1.287 1.876 10.769 1.00 88.50 113 TRP A C 1
ATOM 859 O O . TRP A 1 113 ? -2.518 1.918 10.801 1.00 88.50 113 TRP A O 1
ATOM 869 N N . SER A 1 114 ? -0.596 1.553 9.680 1.00 88.81 114 SER A N 1
ATOM 870 C CA . SER A 1 114 ? -1.208 1.315 8.378 1.00 88.81 114 SER A CA 1
ATOM 871 C C . SER A 1 114 ? -0.750 0.006 7.749 1.00 88.81 114 SER A C 1
ATOM 873 O O . SER A 1 114 ? 0.345 -0.480 8.011 1.00 88.81 114 SER A O 1
ATOM 875 N N . VAL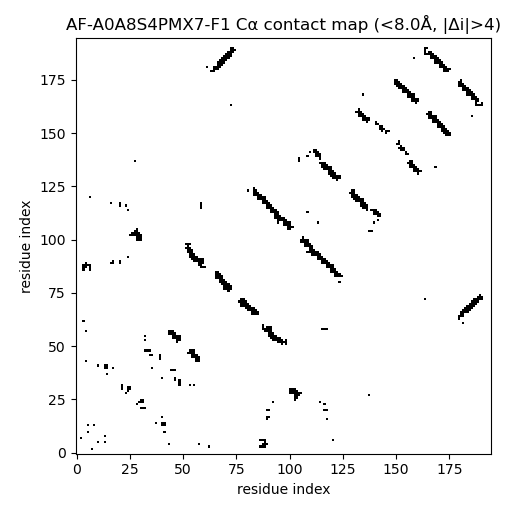 A 1 115 ? -1.567 -0.558 6.873 1.00 90.88 115 VAL A N 1
ATOM 876 C CA . VAL A 1 115 ? -1.180 -1.612 5.926 1.00 90.88 115 VAL A CA 1
ATOM 877 C C . VAL A 1 115 ? -1.398 -1.086 4.518 1.00 90.88 115 VAL A C 1
ATOM 879 O O . VAL A 1 115 ? -2.312 -0.298 4.295 1.00 90.88 115 VAL A O 1
ATOM 882 N N . VAL A 1 116 ? -0.538 -1.475 3.580 1.00 89.19 116 VAL A N 1
ATOM 883 C CA . VAL A 1 116 ? -0.530 -0.937 2.211 1.00 89.19 116 VAL A CA 1
ATOM 884 C C . VAL A 1 116 ? -0.482 -2.039 1.159 1.00 89.19 116 VAL A C 1
ATOM 886 O O . VAL A 1 116 ? 0.061 -3.125 1.410 1.00 89.19 116 VAL A O 1
ATOM 889 N N . TYR A 1 117 ? -1.035 -1.728 -0.009 1.00 90.69 117 TYR A N 1
ATOM 890 C CA . TYR A 1 117 ? -1.035 -2.531 -1.229 1.00 90.69 117 TYR A CA 1
ATOM 891 C C . TYR A 1 117 ? -1.055 -1.591 -2.437 1.00 90.69 117 TYR A C 1
ATOM 893 O O . TYR A 1 117 ? -1.872 -0.676 -2.461 1.00 90.69 117 TYR A O 1
ATOM 901 N N . GLY A 1 118 ? -0.230 -1.812 -3.454 1.00 88.69 118 GLY A N 1
ATOM 902 C CA . GLY A 1 118 ? -0.255 -0.981 -4.658 1.00 88.69 118 GLY A CA 1
ATOM 903 C C . GLY A 1 118 ? 0.875 -1.293 -5.618 1.00 88.69 118 GLY A C 1
ATOM 904 O O . GLY A 1 118 ? 1.522 -2.329 -5.490 1.00 88.69 118 GLY A O 1
ATOM 905 N N . ASP A 1 119 ? 1.132 -0.372 -6.543 1.00 85.25 119 ASP A N 1
ATOM 906 C CA . ASP A 1 119 ? 2.292 -0.431 -7.423 1.00 85.25 119 ASP A CA 1
ATOM 907 C C . ASP A 1 119 ? 3.048 0.894 -7.460 1.00 85.25 119 ASP A C 1
ATOM 909 O O . ASP A 1 119 ? 2.469 1.976 -7.587 1.00 85.25 119 ASP A O 1
ATOM 913 N N . TYR A 1 120 ? 4.369 0.776 -7.475 1.00 80.56 120 TYR A N 1
ATOM 914 C CA . TYR A 1 120 ? 5.261 1.820 -7.939 1.00 80.56 120 TYR A CA 1
ATOM 915 C C . TYR A 1 120 ? 5.278 1.813 -9.467 1.00 80.56 120 TYR A C 1
ATOM 917 O O . TYR A 1 120 ? 5.630 0.808 -10.078 1.00 80.56 120 TYR A O 1
ATOM 925 N N . VAL A 1 121 ? 4.929 2.941 -10.076 1.00 78.88 121 VAL A N 1
ATOM 926 C CA . VAL A 1 121 ? 5.032 3.199 -11.514 1.00 78.88 121 VAL A CA 1
ATOM 927 C C . VAL A 1 121 ? 6.186 4.172 -11.725 1.00 78.88 121 VAL A C 1
ATOM 929 O O . VAL A 1 121 ? 6.115 5.343 -11.338 1.00 78.88 121 VAL A O 1
ATOM 932 N N . ILE A 1 122 ? 7.270 3.663 -12.296 1.00 76.56 122 ILE A N 1
ATOM 933 C CA . ILE A 1 122 ? 8.567 4.327 -12.369 1.00 76.56 122 ILE A CA 1
ATOM 934 C C . ILE A 1 122 ? 8.871 4.625 -13.835 1.00 76.56 122 ILE A C 1
ATOM 936 O O . ILE A 1 122 ? 9.043 3.712 -14.640 1.00 76.56 122 ILE A O 1
ATOM 940 N N . ASN A 1 123 ? 8.965 5.907 -14.179 1.00 72.75 123 ASN A N 1
ATOM 941 C CA . ASN A 1 123 ? 9.421 6.311 -15.506 1.00 72.75 123 ASN A CA 1
ATOM 942 C C . ASN A 1 123 ? 10.952 6.293 -15.520 1.00 72.75 123 ASN A C 1
ATOM 944 O O . ASN A 1 123 ? 11.586 7.112 -14.850 1.00 72.75 123 ASN A O 1
ATOM 948 N N . CYS A 1 124 ? 11.531 5.341 -16.248 1.00 68.19 124 CYS A N 1
ATOM 949 C CA . CYS A 1 124 ? 12.971 5.229 -16.444 1.00 68.19 124 CYS A CA 1
ATOM 950 C C . CYS A 1 124 ? 13.342 5.830 -17.805 1.00 68.19 124 CYS A C 1
ATOM 952 O O . CYS A 1 124 ? 12.708 5.499 -18.802 1.00 68.19 124 CYS A O 1
ATOM 954 N N . ASP A 1 125 ? 14.378 6.670 -17.863 1.00 66.62 125 ASP A N 1
ATOM 955 C CA . ASP A 1 125 ? 14.801 7.349 -19.103 1.00 66.62 125 ASP A CA 1
ATOM 956 C C . ASP A 1 125 ? 15.220 6.384 -20.232 1.00 66.62 125 ASP A C 1
ATOM 958 O O . ASP A 1 125 ? 15.283 6.768 -21.397 1.00 66.62 125 ASP A O 1
ATOM 962 N N . ASP A 1 126 ? 15.529 5.132 -19.894 1.00 65.38 126 ASP A N 1
ATOM 963 C CA . ASP A 1 126 ? 16.012 4.092 -20.801 1.00 65.38 126 ASP A CA 1
ATOM 964 C C . ASP A 1 126 ? 14.951 3.048 -21.186 1.00 65.38 126 ASP A C 1
ATOM 966 O O . ASP A 1 126 ? 15.274 2.075 -21.870 1.00 65.38 126 ASP A O 1
ATOM 970 N N . HIS A 1 127 ? 13.691 3.249 -20.790 1.00 60.16 127 HIS A N 1
ATOM 971 C CA . HIS A 1 127 ? 12.574 2.387 -21.165 1.00 60.16 127 HIS A CA 1
ATOM 972 C C . HIS A 1 127 ? 11.458 3.193 -21.843 1.00 60.16 127 HIS A C 1
ATOM 974 O O . HIS A 1 127 ? 11.083 4.270 -21.388 1.00 60.16 127 HIS A O 1
ATOM 980 N N . SER A 1 128 ? 10.906 2.656 -22.939 1.00 69.31 128 SER A N 1
ATOM 981 C CA . SER A 1 128 ? 9.730 3.237 -23.608 1.00 69.31 128 SER A CA 1
ATOM 982 C C . SER A 1 128 ? 8.464 3.129 -22.759 1.00 69.31 128 SER A C 1
ATOM 984 O O . SER A 1 128 ? 7.582 3.976 -22.876 1.00 69.31 128 SER A O 1
ATOM 986 N N . ASP A 1 129 ? 8.402 2.107 -21.903 1.00 76.50 129 ASP A N 1
ATOM 987 C CA . ASP A 1 129 ? 7.284 1.825 -21.011 1.00 76.50 129 ASP A CA 1
ATOM 988 C C . ASP A 1 129 ? 7.702 2.008 -19.543 1.00 76.50 129 ASP A C 1
ATOM 990 O O . ASP A 1 129 ? 8.847 1.708 -19.183 1.00 76.50 129 ASP A O 1
ATOM 994 N N . PRO A 1 130 ? 6.796 2.478 -18.668 1.00 77.81 130 PRO A N 1
ATOM 995 C CA . PRO A 1 130 ? 7.092 2.614 -17.250 1.00 77.81 130 PRO A CA 1
ATOM 996 C C . PRO A 1 130 ? 7.353 1.252 -16.600 1.00 77.81 130 PRO A C 1
ATOM 998 O O . PRO A 1 130 ? 6.623 0.283 -16.810 1.00 77.81 130 PRO A O 1
ATOM 1001 N N . LEU A 1 131 ? 8.360 1.198 -15.730 1.00 78.94 131 LEU A N 1
ATOM 1002 C CA . LEU A 1 131 ? 8.614 0.052 -14.869 1.00 78.94 131 LEU A CA 1
ATOM 1003 C C . LEU A 1 131 ? 7.558 0.007 -13.760 1.00 78.94 131 LEU A C 1
ATOM 1005 O O . LEU A 1 131 ? 7.446 0.938 -12.962 1.00 78.94 131 LEU A O 1
ATOM 1009 N N . VAL A 1 132 ? 6.823 -1.100 -13.677 1.00 82.56 132 VAL A N 1
ATOM 1010 C CA . VAL A 1 132 ? 5.840 -1.342 -12.617 1.00 82.56 132 VAL A CA 1
ATOM 1011 C C . VAL A 1 132 ? 6.403 -2.332 -11.595 1.00 82.56 132 VAL A C 1
ATOM 1013 O O . VAL A 1 132 ? 6.855 -3.425 -11.944 1.00 82.56 132 VAL A O 1
ATOM 1016 N N . ILE A 1 133 ? 6.389 -1.945 -10.319 1.00 82.38 133 ILE A N 1
ATOM 1017 C CA . ILE A 1 133 ? 6.759 -2.797 -9.183 1.00 82.38 133 ILE A CA 1
ATOM 1018 C C . ILE A 1 133 ? 5.596 -2.816 -8.197 1.00 82.38 133 ILE A C 1
ATOM 1020 O O . ILE A 1 133 ? 5.363 -1.839 -7.485 1.00 82.38 133 ILE A O 1
ATOM 1024 N N . SER A 1 134 ? 4.903 -3.945 -8.106 1.00 87.88 134 SER A N 1
ATOM 1025 C CA . SER A 1 134 ? 3.864 -4.159 -7.106 1.00 87.88 134 SER A CA 1
ATOM 1026 C C . SER A 1 134 ? 4.467 -4.277 -5.712 1.00 87.88 134 SER A C 1
ATOM 1028 O O . SER A 1 134 ? 5.535 -4.865 -5.518 1.00 87.88 134 SER A O 1
ATOM 1030 N N . TYR A 1 135 ? 3.766 -3.760 -4.714 1.00 86.06 135 TYR A N 1
ATOM 1031 C CA . TYR A 1 135 ? 4.149 -3.852 -3.318 1.00 86.06 135 TYR A CA 1
ATOM 1032 C C . TYR A 1 135 ? 2.962 -4.224 -2.438 1.00 86.06 135 TYR A C 1
ATOM 1034 O O . TYR A 1 135 ? 1.817 -3.834 -2.666 1.00 86.06 135 TYR A O 1
ATOM 1042 N N . LYS A 1 136 ? 3.251 -4.973 -1.377 1.00 89.94 136 LYS A N 1
ATOM 1043 C CA . LYS A 1 136 ? 2.274 -5.301 -0.342 1.00 89.94 136 LYS A CA 1
ATOM 1044 C C . LYS A 1 136 ? 2.933 -5.405 1.022 1.00 89.94 136 LYS A C 1
ATOM 1046 O O . LYS A 1 136 ? 4.048 -5.905 1.178 1.00 89.94 136 LYS A O 1
ATOM 1051 N N . SER A 1 137 ? 2.234 -4.920 2.035 1.00 86.31 137 SER A N 1
ATOM 1052 C CA . SER A 1 137 ? 2.682 -5.012 3.423 1.00 86.31 137 SER A CA 1
ATOM 1053 C C . SER A 1 137 ? 2.576 -6.448 3.946 1.00 86.31 137 SER A C 1
ATOM 1055 O O . SER A 1 137 ? 1.525 -7.075 3.883 1.00 86.31 137 SER A O 1
ATOM 1057 N N . LYS A 1 138 ? 3.665 -6.993 4.496 1.00 82.88 138 LYS A N 1
ATOM 1058 C CA . LYS A 1 138 ? 3.632 -8.296 5.190 1.00 82.88 138 LYS A CA 1
ATOM 1059 C C . LYS A 1 138 ? 3.161 -8.160 6.637 1.00 82.88 138 LYS A C 1
ATOM 1061 O O . LYS A 1 138 ? 2.530 -9.060 7.188 1.00 82.88 138 LYS A O 1
ATOM 1066 N N . CYS A 1 139 ? 3.505 -7.031 7.242 1.00 82.81 139 CYS A N 1
ATOM 1067 C CA . CYS A 1 139 ? 3.165 -6.633 8.596 1.00 82.81 139 CYS A CA 1
ATOM 1068 C C . CYS A 1 139 ? 2.720 -5.163 8.595 1.00 82.81 139 CYS A C 1
ATOM 1070 O O . CYS A 1 139 ? 3.024 -4.442 7.639 1.00 82.81 139 CYS A O 1
ATOM 1072 N N . PRO A 1 140 ? 2.041 -4.704 9.657 1.00 85.62 140 PRO A N 1
ATOM 1073 C CA . PRO A 1 140 ? 1.697 -3.300 9.803 1.00 85.62 140 PRO A CA 1
ATOM 1074 C C . PRO A 1 140 ? 2.921 -2.384 9.751 1.00 85.62 140 PRO A C 1
ATOM 1076 O O . PRO A 1 140 ? 4.006 -2.722 10.228 1.00 85.62 140 PRO A O 1
ATOM 1079 N N . ILE A 1 141 ? 2.702 -1.205 9.192 1.00 82.62 141 ILE A N 1
ATOM 1080 C CA . ILE A 1 141 ? 3.633 -0.092 9.097 1.00 82.62 141 ILE A CA 1
ATOM 1081 C C . ILE A 1 141 ? 3.261 0.894 10.198 1.00 82.62 141 ILE A C 1
ATOM 1083 O O . ILE A 1 141 ? 2.205 1.522 10.146 1.00 82.62 141 ILE A O 1
ATOM 1087 N N . GLY A 1 142 ? 4.104 0.995 11.220 1.00 70.94 142 GLY A N 1
ATOM 1088 C CA . GLY A 1 142 ? 3.914 1.949 12.305 1.00 70.94 142 GLY A CA 1
ATOM 1089 C C . GLY A 1 142 ? 4.620 3.275 12.054 1.00 70.94 142 GLY A C 1
ATOM 1090 O O . GLY A 1 142 ? 5.590 3.339 11.300 1.00 70.94 142 GLY A O 1
ATOM 1091 N N . ASN A 1 143 ? 4.184 4.315 12.764 1.00 61.06 143 ASN A N 1
ATOM 1092 C CA . ASN A 1 143 ? 5.030 5.481 12.998 1.00 61.06 143 ASN A CA 1
ATOM 1093 C C . ASN A 1 143 ? 6.261 5.001 13.776 1.00 61.06 143 ASN A C 1
ATOM 1095 O O . ASN A 1 143 ? 6.130 4.508 14.899 1.00 61.06 143 ASN A O 1
ATOM 1099 N N . VAL A 1 144 ? 7.439 5.075 13.157 1.00 50.38 144 VAL A N 1
ATOM 1100 C CA . VAL A 1 144 ? 8.702 4.895 13.879 1.00 50.38 144 VAL A CA 1
ATOM 1101 C C . VAL A 1 144 ? 8.834 6.090 14.816 1.00 50.38 144 VAL A C 1
ATOM 1103 O O . VAL A 1 144 ? 8.549 7.216 14.412 1.00 50.38 144 VAL A O 1
ATOM 1106 N N . GLU A 1 145 ? 9.165 5.826 16.080 1.00 43.22 145 GLU A N 1
ATOM 1107 C CA . GLU A 1 145 ? 9.262 6.848 17.120 1.00 43.22 145 GLU A CA 1
ATOM 1108 C C . GLU A 1 145 ? 10.098 8.044 16.655 1.00 43.22 145 GLU A C 1
ATOM 1110 O O . GLU A 1 145 ? 11.192 7.904 16.106 1.00 43.22 145 GLU A O 1
ATOM 1115 N N . LEU A 1 146 ? 9.522 9.222 16.883 1.00 42.38 146 LEU A N 1
ATOM 1116 C CA . LEU A 1 146 ? 10.055 10.532 16.552 1.00 42.38 146 LEU A CA 1
ATOM 1117 C C . LEU A 1 146 ? 11.434 10.700 17.201 1.00 42.38 146 LEU A C 1
ATOM 1119 O O . LEU A 1 146 ? 11.540 10.855 18.418 1.00 42.38 146 LEU A O 1
ATOM 1123 N N . SER A 1 147 ? 12.504 10.695 16.405 1.00 39.19 147 SER A N 1
ATOM 1124 C CA . SER A 1 147 ? 13.774 11.240 16.882 1.00 39.19 147 SER A CA 1
ATOM 1125 C C . SER A 1 147 ? 13.641 12.758 16.985 1.00 39.19 147 SER A C 1
ATOM 1127 O O . SER A 1 147 ? 13.096 13.395 16.087 1.00 39.19 147 SER A O 1
ATOM 1129 N N . THR A 1 148 ? 14.192 13.354 18.037 1.00 41.97 148 THR A N 1
ATOM 1130 C CA . THR A 1 148 ? 14.172 14.800 18.327 1.00 41.97 148 THR A CA 1
ATOM 1131 C C . THR A 1 148 ? 14.798 15.706 17.247 1.00 41.97 148 THR A C 1
ATOM 1133 O O . THR A 1 148 ? 14.812 16.922 17.417 1.00 41.97 148 THR A O 1
ATOM 1136 N N . SER A 1 149 ? 15.302 15.154 16.137 1.00 50.25 149 SER A N 1
ATOM 1137 C CA . SER A 1 149 ? 15.983 15.863 15.043 1.00 50.25 149 SER A CA 1
ATOM 1138 C C . SER A 1 149 ? 15.196 15.963 13.723 1.00 50.25 149 SER A C 1
ATOM 1140 O O . SER A 1 149 ? 15.751 16.446 12.738 1.00 50.25 149 SER A O 1
ATOM 1142 N N . GLY A 1 150 ? 13.937 15.517 13.678 1.00 55.78 150 GLY A N 1
ATOM 1143 C CA . GLY A 1 150 ? 13.070 15.579 12.492 1.00 55.78 150 GLY A CA 1
ATOM 1144 C C . GLY A 1 150 ? 12.236 14.311 12.317 1.00 55.78 150 GLY A C 1
ATOM 1145 O O . GLY A 1 150 ? 12.632 13.232 12.774 1.00 55.78 150 GLY A O 1
ATOM 1146 N N . ASP A 1 151 ? 11.089 14.430 11.648 1.00 61.84 151 ASP A N 1
ATOM 1147 C CA . ASP A 1 151 ? 10.134 13.329 11.520 1.00 61.84 151 ASP A CA 1
ATOM 1148 C C . ASP A 1 151 ? 10.656 12.328 10.487 1.00 61.84 151 ASP A C 1
ATOM 1150 O O . ASP A 1 151 ? 10.506 12.512 9.279 1.00 61.84 151 ASP A O 1
ATOM 1154 N N . THR A 1 152 ? 11.321 11.268 10.953 1.00 62.09 152 THR A N 1
ATOM 1155 C CA . THR A 1 152 ? 11.732 10.159 10.088 1.00 62.09 152 THR A CA 1
ATOM 1156 C C . THR A 1 152 ? 10.820 8.961 10.295 1.00 62.09 152 THR A C 1
ATOM 1158 O O . THR A 1 152 ? 10.796 8.390 11.380 1.00 62.09 152 THR A O 1
ATOM 1161 N N . PHE A 1 153 ? 10.127 8.517 9.246 1.00 65.12 153 PHE A N 1
ATOM 1162 C CA . PHE A 1 153 ? 9.416 7.240 9.256 1.00 65.12 153 PHE A CA 1
ATOM 1163 C C . PHE A 1 153 ? 10.036 6.278 8.249 1.00 65.12 153 PHE A C 1
ATOM 1165 O O . PHE A 1 153 ? 10.371 6.657 7.128 1.00 65.12 153 PHE A O 1
ATOM 1172 N N . SER A 1 154 ? 10.220 5.021 8.656 1.00 66.56 154 SER A N 1
ATOM 1173 C CA . SER A 1 154 ? 10.735 3.965 7.787 1.00 66.56 154 SER A CA 1
ATOM 1174 C C . SER A 1 154 ? 9.830 2.749 7.814 1.00 66.56 154 SER A C 1
ATOM 1176 O O . SER A 1 154 ? 9.372 2.346 8.880 1.00 66.56 154 SER A O 1
ATOM 1178 N N . TYR A 1 155 ? 9.604 2.133 6.660 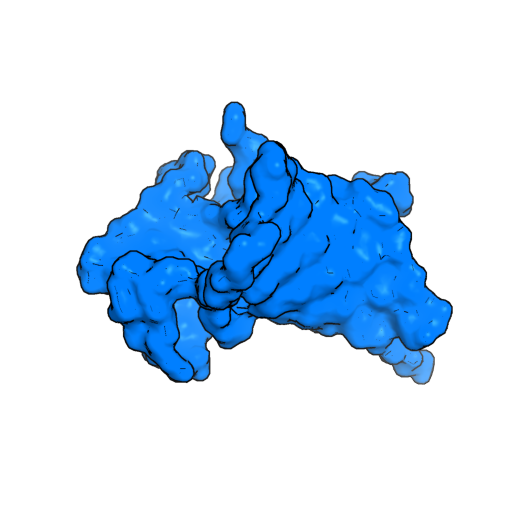1.00 70.25 155 TYR A N 1
ATOM 1179 C CA . TYR A 1 155 ? 8.795 0.926 6.574 1.00 70.25 155 TYR A CA 1
ATOM 1180 C C . TYR A 1 155 ? 9.302 -0.053 5.526 1.00 70.25 155 TYR A C 1
ATOM 1182 O O . TYR A 1 155 ? 10.008 0.327 4.592 1.00 70.25 155 TYR A O 1
ATOM 1190 N N . ARG A 1 156 ? 8.950 -1.332 5.703 1.00 72.94 156 ARG A N 1
ATOM 1191 C CA . ARG A 1 156 ? 9.313 -2.417 4.787 1.00 72.94 156 ARG A CA 1
ATOM 1192 C C . ARG A 1 156 ? 8.085 -3.031 4.129 1.00 72.94 156 ARG A C 1
ATOM 1194 O O . ARG A 1 156 ? 7.076 -3.260 4.790 1.00 72.94 156 ARG A O 1
ATOM 1201 N N . VAL A 1 157 ? 8.201 -3.335 2.842 1.00 79.88 157 VAL A N 1
ATOM 1202 C CA . VAL A 1 157 ? 7.166 -3.989 2.026 1.00 79.88 157 VAL A CA 1
ATOM 1203 C C . VAL A 1 157 ? 7.754 -5.171 1.267 1.00 79.88 157 VAL A C 1
ATOM 1205 O O . VAL A 1 157 ? 8.935 -5.170 0.917 1.00 79.88 157 VAL A O 1
ATOM 1208 N N . GLU A 1 158 ? 6.934 -6.187 1.010 1.00 84.50 158 GLU A N 1
ATOM 1209 C CA . GLU A 1 158 ? 7.260 -7.200 0.007 1.00 84.50 158 GLU A CA 1
ATOM 1210 C C . GLU A 1 158 ? 7.021 -6.596 -1.376 1.00 84.50 158 GLU A C 1
ATOM 1212 O O . GLU A 1 158 ? 5.995 -5.949 -1.595 1.00 84.50 158 GLU A O 1
ATOM 1217 N N . LEU A 1 159 ? 7.963 -6.809 -2.293 1.00 82.19 159 LEU A N 1
ATOM 1218 C CA . LEU A 1 159 ? 7.882 -6.345 -3.675 1.00 82.19 159 LEU A CA 1
ATOM 1219 C C . LEU A 1 159 ? 7.669 -7.519 -4.623 1.00 82.19 159 LEU A C 1
ATOM 1221 O O . LEU A 1 159 ? 8.139 -8.634 -4.376 1.00 82.19 159 LEU A O 1
ATOM 1225 N N . PHE A 1 160 ? 7.011 -7.244 -5.738 1.00 83.25 160 PHE A N 1
ATOM 1226 C CA . PHE A 1 160 ? 6.898 -8.146 -6.867 1.00 83.25 160 PHE A CA 1
ATOM 1227 C C . PHE A 1 160 ? 7.057 -7.358 -8.167 1.00 83.25 160 PHE A C 1
ATOM 1229 O O . PHE A 1 160 ? 6.436 -6.317 -8.353 1.00 83.25 160 PHE A O 1
ATOM 1236 N N . SER A 1 161 ? 7.901 -7.856 -9.060 1.00 80.50 161 SER A N 1
ATOM 1237 C CA . SER A 1 161 ? 8.114 -7.305 -10.393 1.00 80.50 161 SER A CA 1
ATOM 1238 C C . SER A 1 161 ? 8.145 -8.450 -11.394 1.00 80.50 161 SER A C 1
ATOM 1240 O O . SER A 1 161 ? 8.762 -9.478 -11.125 1.00 80.50 161 SER A O 1
ATOM 1242 N N . GLU A 1 162 ? 7.527 -8.274 -12.559 1.00 75.38 162 GLU A N 1
ATOM 1243 C CA . GLU A 1 162 ? 7.632 -9.258 -13.645 1.00 75.38 162 GLU A CA 1
ATOM 1244 C C . GLU A 1 162 ? 9.078 -9.409 -14.137 1.00 75.38 162 GLU A C 1
ATOM 1246 O O . GLU A 1 162 ? 9.501 -10.509 -14.477 1.00 75.38 162 GLU A O 1
ATOM 1251 N N . LEU A 1 163 ? 9.858 -8.322 -14.105 1.00 73.75 163 LEU A N 1
ATOM 1252 C CA . LEU A 1 163 ? 11.249 -8.314 -14.561 1.00 73.75 163 LEU A CA 1
ATOM 1253 C C . LEU A 1 163 ? 12.225 -8.885 -13.530 1.00 73.75 163 LEU A C 1
ATOM 1255 O O . LEU A 1 163 ? 13.243 -9.453 -13.911 1.00 73.75 163 LEU A O 1
ATOM 1259 N N . PHE A 1 164 ? 11.948 -8.706 -12.235 1.00 75.06 164 PHE A N 1
ATOM 1260 C CA . PHE A 1 164 ? 12.910 -9.005 -11.161 1.00 75.06 164 PHE A CA 1
ATOM 1261 C C . PHE A 1 164 ? 12.429 -10.067 -10.164 1.00 75.06 164 PHE A C 1
ATOM 1263 O O . PHE A 1 164 ? 13.158 -10.447 -9.250 1.00 75.06 164 PHE A O 1
ATOM 1270 N N . GLY A 1 165 ? 11.195 -10.550 -10.298 1.00 79.81 165 GLY A N 1
ATOM 1271 C CA . GLY A 1 165 ? 10.585 -11.482 -9.360 1.00 79.81 165 GLY A CA 1
ATOM 1272 C C . GLY A 1 165 ? 10.256 -10.844 -8.006 1.00 79.81 165 GLY A C 1
ATOM 1273 O O . GLY A 1 165 ? 9.802 -9.703 -7.910 1.00 79.81 165 GLY A O 1
ATOM 1274 N N . ARG A 1 166 ? 10.420 -11.617 -6.927 1.00 83.50 166 ARG A N 1
ATOM 1275 C CA . ARG A 1 166 ? 10.100 -11.192 -5.553 1.00 83.50 166 ARG A CA 1
ATOM 1276 C C . ARG A 1 166 ? 11.243 -10.395 -4.941 1.00 83.50 166 ARG A C 1
ATOM 1278 O O . ARG A 1 166 ? 12.370 -10.858 -4.977 1.00 83.50 166 ARG A O 1
ATOM 1285 N N . GLY A 1 167 ? 10.942 -9.285 -4.278 1.00 82.50 167 GLY A N 1
ATOM 1286 C CA . GLY A 1 167 ? 11.932 -8.448 -3.600 1.00 82.50 167 GLY A CA 1
ATOM 1287 C C . GLY A 1 167 ? 11.459 -7.912 -2.251 1.00 82.50 167 GLY A C 1
ATOM 1288 O O . GLY A 1 167 ? 10.399 -8.281 -1.739 1.00 82.50 167 GLY A O 1
ATOM 1289 N N . VAL A 1 168 ? 12.253 -7.014 -1.676 1.00 80.44 168 VAL A N 1
ATOM 1290 C CA . VAL A 1 168 ? 11.938 -6.277 -0.448 1.00 80.44 168 VAL A CA 1
ATOM 1291 C C . VAL A 1 168 ? 12.211 -4.797 -0.673 1.00 80.44 168 VAL A C 1
ATOM 1293 O O . VAL A 1 168 ? 13.279 -4.419 -1.148 1.00 80.44 168 VAL A O 1
ATOM 1296 N N . GLY A 1 169 ? 11.244 -3.962 -0.312 1.00 77.56 169 GLY A N 1
ATOM 1297 C CA . GLY A 1 169 ? 11.360 -2.512 -0.337 1.00 77.56 169 GLY A CA 1
ATOM 1298 C C . GLY A 1 169 ? 11.535 -1.976 1.072 1.00 77.56 169 GLY A C 1
ATOM 1299 O O . GLY A 1 169 ? 10.862 -2.441 1.991 1.00 77.56 169 GLY A O 1
ATOM 1300 N N . GLN A 1 170 ? 12.408 -0.993 1.245 1.00 76.31 170 GLN A N 1
ATOM 1301 C CA . GLN A 1 170 ? 12.492 -0.162 2.434 1.00 76.31 170 GLN A CA 1
ATOM 1302 C C . GLN A 1 170 ? 12.323 1.296 2.020 1.00 76.31 170 GLN A C 1
ATOM 1304 O O . GLN A 1 170 ? 13.136 1.829 1.270 1.00 76.31 170 GLN A O 1
ATOM 1309 N N . VAL A 1 171 ? 11.276 1.941 2.519 1.00 72.75 171 VAL A N 1
ATOM 1310 C CA . VAL A 1 171 ? 11.031 3.366 2.294 1.00 72.75 171 VAL A CA 1
ATOM 1311 C C . VAL A 1 171 ? 11.352 4.107 3.576 1.00 72.75 171 VAL A C 1
ATOM 1313 O O . VAL A 1 171 ? 10.864 3.726 4.634 1.00 72.75 171 VAL A O 1
ATOM 1316 N N . THR A 1 172 ? 12.157 5.155 3.473 1.00 71.50 172 THR A N 1
ATOM 1317 C CA . THR A 1 172 ? 12.498 6.080 4.549 1.00 71.50 172 THR A CA 1
ATOM 1318 C C . THR A 1 172 ? 12.111 7.482 4.110 1.00 71.50 172 THR A C 1
ATOM 1320 O O . THR A 1 172 ? 12.638 8.000 3.127 1.00 71.50 172 THR A O 1
ATOM 1323 N N . CYS A 1 173 ? 11.192 8.102 4.835 1.00 67.44 173 CYS A N 1
ATOM 1324 C CA . CYS A 1 173 ? 10.843 9.504 4.675 1.00 67.44 173 CYS A CA 1
ATOM 1325 C C . CYS A 1 173 ? 11.430 10.285 5.839 1.00 67.44 173 CYS A C 1
ATOM 1327 O O . CYS A 1 173 ? 11.257 9.867 6.976 1.00 67.44 173 CYS A O 1
ATOM 1329 N N . THR A 1 174 ? 12.071 11.408 5.555 1.00 67.06 174 THR A N 1
ATOM 1330 C CA . THR A 1 174 ? 12.605 12.348 6.536 1.00 67.06 174 THR A CA 1
ATOM 1331 C C . THR A 1 174 ? 11.997 13.710 6.244 1.00 67.06 174 THR A C 1
ATOM 1333 O O . THR A 1 174 ? 12.239 14.281 5.177 1.00 67.06 174 THR A O 1
ATOM 1336 N N . ASP A 1 175 ? 11.209 14.232 7.178 1.00 63.41 175 ASP A N 1
ATOM 1337 C CA . ASP A 1 175 ? 10.700 15.593 7.113 1.00 63.41 175 ASP A CA 1
ATOM 1338 C C . ASP A 1 175 ? 11.673 16.545 7.812 1.00 63.41 175 ASP A C 1
ATOM 1340 O O . ASP A 1 175 ? 11.876 16.492 9.027 1.00 63.41 175 ASP A O 1
ATOM 1344 N N . VAL A 1 176 ? 12.319 17.398 7.018 1.00 62.22 176 VAL A N 1
ATOM 1345 C CA . VAL A 1 176 ? 13.216 18.455 7.493 1.00 62.22 176 VAL A CA 1
ATOM 1346 C C . VAL A 1 176 ? 12.674 19.774 6.954 1.00 62.22 176 VAL A C 1
ATOM 1348 O O . VAL A 1 176 ? 13.013 20.149 5.826 1.00 62.22 176 VAL A O 1
ATOM 1351 N N . PRO A 1 177 ? 11.823 20.496 7.707 1.00 60.09 177 PRO A N 1
ATOM 1352 C CA . PRO A 1 177 ? 11.197 21.722 7.225 1.00 60.09 177 PRO A CA 1
ATOM 1353 C C . PRO A 1 177 ? 12.222 22.671 6.574 1.00 60.09 177 PRO A C 1
ATOM 1355 O O . PRO A 1 177 ? 13.271 22.931 7.167 1.00 60.09 177 PRO A O 1
ATOM 1358 N N . PRO A 1 178 ? 11.974 23.180 5.349 1.00 64.12 178 PRO A N 1
ATOM 1359 C CA . PRO A 1 178 ? 10.725 23.147 4.576 1.00 64.12 178 PRO A CA 1
ATOM 1360 C C . PRO A 1 178 ? 10.621 21.994 3.551 1.00 64.12 178 PRO A C 1
ATOM 1362 O O . PRO A 1 178 ? 9.837 22.087 2.605 1.00 64.12 178 PRO A O 1
ATOM 1365 N N . LYS A 1 179 ? 11.457 20.954 3.652 1.00 59.6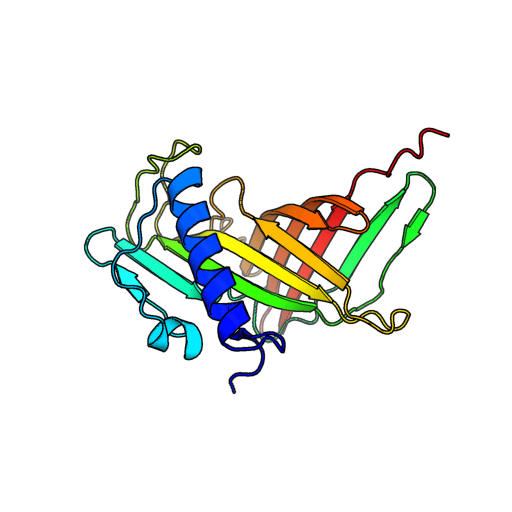9 179 LYS A N 1
ATOM 1366 C CA . LYS A 1 179 ? 11.592 19.890 2.648 1.00 59.69 179 LYS A CA 1
ATOM 1367 C C . LYS A 1 179 ? 11.344 18.508 3.249 1.00 59.69 179 LYS A C 1
ATOM 1369 O O . LYS A 1 179 ? 11.978 18.116 4.220 1.00 59.69 179 LYS A O 1
ATOM 1374 N N . THR A 1 180 ? 10.536 17.715 2.564 1.00 61.25 180 THR A N 1
ATOM 1375 C CA . THR A 1 180 ? 10.435 16.280 2.827 1.00 61.25 180 THR A CA 1
ATOM 1376 C C . THR A 1 180 ? 11.327 15.530 1.845 1.00 61.25 180 THR A C 1
ATOM 1378 O O . THR A 1 180 ? 11.227 15.719 0.629 1.00 61.25 180 THR A O 1
ATOM 1381 N N . PHE A 1 181 ? 12.198 14.673 2.364 1.00 64.50 181 PHE A N 1
ATOM 1382 C CA . PHE A 1 181 ? 13.021 13.766 1.574 1.00 64.50 181 PHE A CA 1
ATOM 1383 C C . PHE A 1 181 ? 12.465 12.358 1.709 1.00 64.50 181 PHE A C 1
ATOM 1385 O O . PHE A 1 181 ? 12.263 11.885 2.823 1.00 64.50 181 PHE A O 1
ATOM 1392 N N . THR A 1 182 ? 12.259 11.661 0.595 1.00 63.75 182 THR A N 1
ATOM 1393 C CA . THR A 1 182 ? 11.905 10.243 0.639 1.00 63.75 182 THR A CA 1
ATOM 1394 C C . THR A 1 182 ? 12.907 9.428 -0.157 1.00 63.75 182 THR A C 1
ATOM 1396 O O . THR A 1 182 ? 13.183 9.703 -1.322 1.00 63.75 182 THR A O 1
ATOM 1399 N N . THR A 1 183 ? 13.447 8.403 0.488 1.00 66.75 183 THR A N 1
ATOM 1400 C CA . THR A 1 183 ? 14.347 7.421 -0.106 1.00 66.75 183 THR A CA 1
ATOM 1401 C C . THR A 1 183 ? 13.650 6.072 -0.109 1.00 66.75 183 THR A C 1
ATOM 1403 O O . THR A 1 183 ? 13.182 5.627 0.934 1.00 66.75 183 THR A O 1
ATOM 1406 N N . ALA A 1 184 ? 13.576 5.415 -1.265 1.00 68.19 184 ALA A N 1
ATOM 1407 C CA . ALA A 1 184 ? 13.039 4.067 -1.389 1.00 68.19 184 ALA A CA 1
ATOM 1408 C C . ALA A 1 184 ? 14.138 3.144 -1.924 1.00 68.19 184 ALA A C 1
ATOM 1410 O O . ALA A 1 184 ? 14.591 3.276 -3.057 1.00 68.19 184 ALA A O 1
ATOM 1411 N N . VAL A 1 185 ? 14.578 2.203 -1.097 1.00 71.00 185 VAL A N 1
ATOM 1412 C CA . VAL A 1 185 ? 15.524 1.159 -1.493 1.00 71.00 185 VAL A CA 1
ATOM 1413 C C . VAL A 1 185 ? 14.720 -0.081 -1.844 1.00 71.00 185 VAL A C 1
ATOM 1415 O O . VAL A 1 185 ? 13.987 -0.590 -1.000 1.00 71.00 185 VAL A O 1
ATOM 1418 N N . MET A 1 186 ? 14.839 -0.564 -3.079 1.00 74.50 186 MET A N 1
ATOM 1419 C CA . MET A 1 186 ? 14.138 -1.758 -3.547 1.00 74.50 186 MET A CA 1
ATOM 1420 C C . MET A 1 186 ? 15.163 -2.817 -3.940 1.00 74.50 186 MET A C 1
ATOM 1422 O O . MET A 1 186 ? 15.941 -2.633 -4.873 1.00 74.50 186 MET A O 1
ATOM 1426 N N . THR A 1 187 ? 15.165 -3.934 -3.222 1.00 70.06 187 THR A N 1
ATOM 1427 C CA . THR A 1 187 ? 16.141 -5.009 -3.406 1.00 70.06 187 THR A CA 1
ATOM 1428 C C . THR A 1 187 ? 15.449 -6.247 -3.950 1.00 70.06 187 THR A C 1
ATOM 1430 O O . THR A 1 187 ? 14.529 -6.76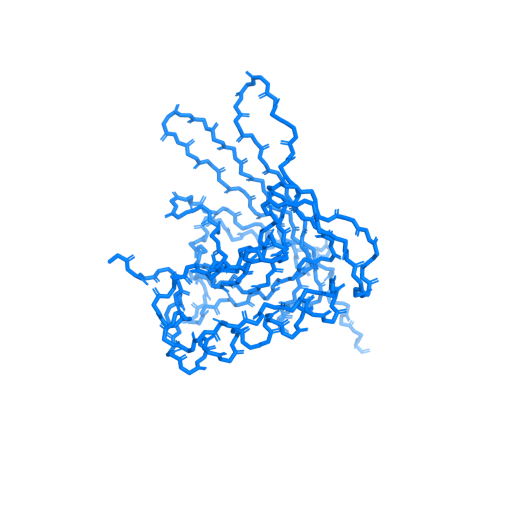6 -3.317 1.00 70.06 187 THR A O 1
ATOM 1433 N N . PHE A 1 188 ? 15.927 -6.757 -5.081 1.00 69.31 188 PHE A N 1
ATOM 1434 C CA . PHE A 1 188 ? 15.523 -8.046 -5.636 1.00 69.31 188 PHE A CA 1
ATOM 1435 C C . PHE A 1 188 ? 16.720 -9.008 -5.572 1.00 69.31 188 PHE A C 1
ATOM 1437 O O . PHE A 1 188 ? 17.861 -8.570 -5.741 1.00 69.31 188 PHE A O 1
ATOM 1444 N N . PRO A 1 189 ? 16.511 -10.298 -5.260 1.00 65.81 189 PRO A N 1
ATOM 1445 C CA . PRO A 1 189 ? 17.561 -11.293 -5.371 1.00 65.81 189 PRO A CA 1
ATOM 1446 C C . PRO A 1 189 ? 17.957 -11.455 -6.848 1.00 65.81 189 PRO A C 1
ATOM 1448 O O . PRO A 1 189 ? 17.110 -11.266 -7.724 1.00 65.81 189 PRO A O 1
ATOM 1451 N N . PRO A 1 190 ? 19.211 -11.837 -7.140 1.00 60.31 190 PRO A N 1
ATOM 1452 C CA . PRO A 1 190 ? 19.620 -12.157 -8.499 1.00 60.31 190 PRO A CA 1
ATOM 1453 C C . PRO A 1 190 ? 18.712 -13.241 -9.081 1.00 60.31 190 PRO A C 1
ATOM 1455 O O . PRO A 1 190 ? 18.500 -14.275 -8.440 1.00 60.31 190 PRO A O 1
ATOM 1458 N N . ILE A 1 191 ? 18.205 -13.030 -10.296 1.00 57.59 191 ILE A N 1
ATOM 1459 C CA . ILE A 1 191 ? 17.620 -14.127 -11.066 1.00 57.59 191 ILE A CA 1
ATOM 1460 C C . ILE A 1 191 ? 18.792 -15.020 -11.463 1.00 57.59 191 ILE A C 1
ATOM 1462 O O . ILE A 1 191 ? 19.594 -14.665 -12.325 1.00 57.59 191 ILE A O 1
ATOM 1466 N N . LEU A 1 192 ? 18.935 -16.157 -10.783 1.00 48.56 192 LEU A N 1
ATOM 1467 C CA . LEU A 1 192 ? 19.843 -17.203 -11.229 1.00 48.56 192 LEU A CA 1
ATOM 1468 C C . LEU A 1 192 ? 19.247 -17.765 -12.519 1.00 48.56 192 LEU A C 1
ATOM 1470 O O . LEU A 1 192 ? 18.265 -18.508 -12.475 1.00 48.56 192 LEU A O 1
ATOM 1474 N N . HIS A 1 193 ? 19.804 -17.370 -13.661 1.00 45.22 193 HIS A N 1
ATOM 1475 C CA . HIS A 1 193 ? 19.592 -18.111 -14.893 1.00 45.22 193 HIS A CA 1
ATOM 1476 C C . HIS A 1 193 ? 20.188 -19.501 -14.666 1.00 45.22 193 HIS A C 1
ATOM 1478 O O . HIS A 1 193 ? 21.396 -19.653 -14.499 1.00 45.22 193 HIS A O 1
ATOM 1484 N N . ILE A 1 194 ? 19.314 -20.494 -14.525 1.00 42.09 194 ILE A N 1
ATOM 1485 C CA . ILE A 1 194 ? 19.713 -21.890 -14.648 1.00 42.09 194 ILE A CA 1
ATOM 1486 C C . ILE A 1 194 ? 19.737 -22.132 -16.154 1.00 42.09 194 ILE A C 1
ATOM 1488 O O . ILE A 1 194 ? 18.670 -22.209 -16.765 1.00 42.09 194 ILE A O 1
ATOM 1492 N N . ASP A 1 195 ? 20.941 -22.123 -16.723 1.00 40.41 195 ASP A N 1
ATOM 1493 C CA . ASP A 1 195 ? 21.204 -22.525 -18.109 1.00 40.41 195 ASP A CA 1
ATOM 1494 C C . ASP A 1 195 ? 20.896 -24.016 -18.331 1.00 40.41 195 ASP A C 1
ATOM 1496 O O . ASP A 1 195 ? 21.164 -24.830 -17.410 1.00 40.41 195 ASP A O 1
#